Protein AF-A0AAD6LW82-F1 (afdb_monomer)

pLDDT: mean 77.88, std 20.9, range [32.53, 95.69]

Mean predicted aligned error: 11.5 Å

Radius of gyration: 21.7 Å; Cα contacts (8 Å, |Δi|>4): 160; chains: 1; bounding box: 42×72×54 Å

Sequence (188 aa):
MHCSSYVRRIVCLLQVYEHITYDNIKHISLASLPGMQERTIITSSLSKTFSVTGWRVGWAIAPAFFASAIRNIHVKITDCAPVPFQEAALTALRSPPEYFENLRREYESKRDYIVHVIAGLGFQIKFKPRGALFLFAELPENYLLSDVSALFTLSFFLVISLFGKLIGPRPCEMMLPRRIEELKVLRS

Secondary structure (DSSP, 8-state):
----------EEEE-TTTT-B-TTPPP--GGGSTTTGGGEEEEEEHHHHSS-GGG--EEEE--HHHHHHHHHHHHHHHSS--HHHHHHHHHHHT--HHHHHHHHHHHHHHHHHHHHHHHHTT-B-SS--SBSS----BPPTT--S-HHHHHHHHHHHHHHHHHHHH-PPPSGGG-S-TTSSGGGTT--

InterPro domains:
  IPR004838 Aminotransferases, class-I, pyridoxal-phosphate-binding site [PS00105] (45-58)
  IPR004839 Aminotransferase, class I/classII, large domain [PF00155] (16-142)
  IPR015421 Pyridoxal phosphate-dependent transferase, major domain [G3DSA:3.40.640.10] (15-96)
  IPR015422 Pyridoxal phosphate-dependent transferase, small domain [G3DSA:3.90.1150.10] (97-148)
  IPR015424 Pyridoxal phosphate-dependent transferase [SSF53383] (16-143)
  IPR051326 Kynurenine--oxoglutarate transaminase [PTHR43807] (12-148)

Solvent-accessible surface area (backbone atoms only — not comparable to full-atom values): 11584 Å² total; per-residue (Å²): 142,86,90,87,75,95,66,93,69,70,44,80,45,79,51,44,45,58,68,39,33,29,94,88,51,76,72,77,62,68,48,79,41,91,88,26,42,83,37,30,37,40,31,38,39,48,30,62,79,69,68,44,62,87,71,76,54,63,53,72,51,46,38,70,72,57,41,51,53,52,49,64,51,44,43,73,78,57,63,65,78,63,63,74,58,53,56,49,46,55,53,58,74,64,55,57,72,66,58,49,55,50,51,20,53,54,53,42,54,52,50,53,51,52,53,52,54,45,45,73,71,55,34,46,64,90,58,83,66,55,40,60,96,63,81,68,66,43,78,44,92,84,60,90,56,57,74,69,59,48,48,54,55,46,49,59,57,48,50,58,60,43,53,77,69,73,64,66,92,71,78,68,81,71,77,59,76,94,60,72,71,64,69,64,67,82,76,118

Nearest PDB structures (foldseek):
  1gd9-assembly1_B  TM=9.184E-01  e=1.696E-08  Pyrococcus horikoshii
  2o0r-assembly1_B  TM=7.962E-01  e=8.245E-09  Mycobacterium tuberculosis H37Rv
  1u08-assembly1_B  TM=9.116E-01  e=8.740E-08  Escherichia coli
  8wkj-assembly1_A-2  TM=9.029E-01  e=7.126E-07  Legionella pneumophila
  8wou-assembly1_B  TM=7.666E-01  e=1.906E-06  Legionella pneumophila

Foldseek 3Di:
DDPPDDDLAAAEDECQFQLFFAPPDHDDDQCPDPPNVQRYKYKYACCALVVPVVQPDIDIDHDPVVNVVVVVVCCVPPVDRDPVVVVLVVVVVPDDVVSSVVVNVLLRVVLVVVVVVCVVVVWAQPDRDRTDNDGDTHDHPPPPDDPVVVCVVCCVVVVVVCCVPSDDPDVPVVSDPPPVVVVVVVPD

Structure (mmCIF, N/CA/C/O backbone):
data_AF-A0AAD6LW82-F1
#
_entry.id   AF-A0AAD6LW82-F1
#
loop_
_atom_site.group_PDB
_atom_site.id
_atom_site.type_symbol
_atom_site.label_atom_id
_atom_site.label_alt_id
_atom_site.label_comp_id
_atom_site.label_asym_id
_atom_site.label_entity_id
_atom_site.label_seq_id
_atom_site.pdbx_PDB_ins_code
_atom_site.Cartn_x
_atom_site.Cartn_y
_atom_site.Cartn_z
_atom_site.occupancy
_atom_site.B_iso_or_equiv
_atom_site.auth_seq_id
_atom_site.auth_comp_id
_atom_site.auth_asym_id
_atom_site.auth_atom_id
_atom_site.pdbx_PDB_model_num
ATOM 1 N N . MET A 1 1 ? 15.046 31.715 -5.430 1.00 35.81 1 MET A N 1
ATOM 2 C CA . MET A 1 1 ? 16.425 31.246 -5.690 1.00 35.81 1 MET A CA 1
ATOM 3 C C . MET A 1 1 ? 17.150 31.060 -4.364 1.00 35.81 1 MET A C 1
ATOM 5 O O . MET A 1 1 ? 17.627 32.048 -3.835 1.00 35.81 1 MET A O 1
ATOM 9 N N . HIS A 1 2 ? 17.180 29.846 -3.807 1.00 34.94 2 HIS A N 1
ATOM 10 C CA . HIS A 1 2 ? 18.267 29.323 -2.955 1.00 34.94 2 HIS A CA 1
ATOM 11 C C . HIS A 1 2 ? 17.919 27.879 -2.561 1.00 34.94 2 HIS A C 1
ATOM 13 O O . HIS A 1 2 ? 17.404 27.594 -1.488 1.00 34.94 2 HIS A O 1
ATOM 19 N N . CYS A 1 3 ? 18.169 26.953 -3.485 1.00 36.25 3 CYS A N 1
ATOM 20 C CA . CYS A 1 3 ? 18.341 25.538 -3.166 1.00 36.25 3 CYS A CA 1
ATOM 21 C C . CYS A 1 3 ? 19.661 25.097 -3.811 1.00 36.25 3 CYS A C 1
ATOM 23 O O . CYS A 1 3 ? 19.698 24.293 -4.732 1.00 36.25 3 CYS A O 1
ATOM 25 N N . SER A 1 4 ? 20.748 25.748 -3.389 1.00 41.59 4 SER A N 1
ATOM 26 C CA . SER A 1 4 ? 22.116 25.411 -3.776 1.00 41.59 4 SER A CA 1
ATOM 27 C C . SER A 1 4 ? 22.852 24.960 -2.523 1.00 41.59 4 SER A C 1
ATOM 29 O O . SER A 1 4 ? 23.481 25.748 -1.826 1.00 41.59 4 SER A O 1
ATOM 31 N N . SER A 1 5 ? 22.665 23.693 -2.165 1.00 44.97 5 SER A N 1
ATOM 32 C CA . SER A 1 5 ? 23.501 22.963 -1.208 1.00 44.97 5 SER A CA 1
ATOM 33 C C . SER A 1 5 ? 23.332 21.476 -1.507 1.00 44.97 5 SER A C 1
ATOM 35 O O . SER A 1 5 ? 22.409 20.809 -1.041 1.00 44.97 5 SER A O 1
ATOM 37 N N . TYR A 1 6 ? 24.202 21.011 -2.398 1.00 46.16 6 TYR A N 1
ATOM 38 C CA . TYR A 1 6 ? 24.344 19.656 -2.916 1.00 46.16 6 TYR A CA 1
ATOM 39 C C . TYR A 1 6 ? 24.541 18.644 -1.772 1.00 46.16 6 TYR A C 1
ATOM 41 O O . TYR A 1 6 ? 25.652 18.391 -1.318 1.00 46.16 6 TYR A O 1
ATOM 49 N N . VAL A 1 7 ? 23.460 18.014 -1.319 1.00 48.94 7 VAL A N 1
ATOM 50 C CA . VAL A 1 7 ? 23.532 16.718 -0.637 1.00 48.94 7 VAL A CA 1
ATOM 51 C C . VAL A 1 7 ? 22.796 15.741 -1.538 1.00 48.94 7 VAL A C 1
ATOM 53 O O . VAL A 1 7 ? 21.618 15.948 -1.829 1.00 48.94 7 VAL A O 1
ATOM 56 N N . ARG A 1 8 ? 23.489 14.692 -1.997 1.00 61.66 8 ARG A N 1
ATOM 57 C CA . ARG A 1 8 ? 22.937 13.557 -2.760 1.00 61.66 8 ARG A CA 1
ATOM 58 C C . ARG A 1 8 ? 21.917 12.780 -1.906 1.00 61.66 8 ARG A C 1
ATOM 60 O O . ARG A 1 8 ? 22.165 11.651 -1.498 1.00 61.66 8 ARG A O 1
ATOM 67 N N . ARG A 1 9 ? 20.789 13.402 -1.555 1.00 82.38 9 ARG A N 1
ATOM 68 C CA . ARG A 1 9 ? 19.739 12.807 -0.722 1.00 82.38 9 ARG A CA 1
ATOM 69 C C . ARG A 1 9 ? 18.822 11.969 -1.599 1.00 82.38 9 ARG A C 1
ATOM 71 O O . ARG A 1 9 ? 17.949 12.513 -2.281 1.00 82.38 9 ARG A O 1
ATOM 78 N N . ILE A 1 10 ? 19.033 10.662 -1.538 1.00 87.19 10 ILE A N 1
ATOM 79 C CA . ILE A 1 10 ? 18.098 9.653 -2.033 1.00 87.19 10 ILE A CA 1
ATOM 80 C C . ILE A 1 10 ? 16.914 9.599 -1.066 1.00 87.19 10 ILE A C 1
ATOM 82 O O . ILE A 1 10 ? 17.100 9.686 0.149 1.00 87.19 10 ILE A O 1
ATOM 86 N N . VAL A 1 11 ? 15.704 9.473 -1.599 1.00 91.62 11 VAL A N 1
ATOM 87 C CA . VAL A 1 11 ? 14.480 9.325 -0.811 1.00 91.62 11 VAL A CA 1
ATOM 88 C C . VAL A 1 11 ? 13.881 7.956 -1.092 1.00 91.62 11 VAL A C 1
ATOM 90 O O . VAL A 1 11 ? 13.561 7.643 -2.233 1.00 91.62 11 VAL A O 1
ATOM 93 N N . CYS A 1 12 ? 13.713 7.145 -0.053 1.00 91.25 12 CYS A N 1
ATOM 94 C CA . CYS A 1 12 ? 13.030 5.859 -0.145 1.00 91.25 12 CYS A CA 1
ATOM 95 C C . CYS A 1 12 ? 11.645 5.987 0.486 1.00 91.25 12 CYS A C 1
ATOM 97 O O . CYS A 1 12 ? 11.530 6.423 1.631 1.00 91.25 12 CYS A O 1
ATOM 99 N N . LEU A 1 13 ? 10.601 5.607 -0.247 1.00 92.31 13 LEU A N 1
ATOM 100 C CA . LEU A 1 13 ? 9.219 5.669 0.220 1.00 92.31 13 LEU A CA 1
ATOM 101 C C . LEU A 1 13 ? 8.493 4.346 0.040 1.00 92.31 13 LEU A C 1
ATOM 103 O O . LEU A 1 13 ? 8.644 3.663 -0.973 1.00 92.31 13 LEU A O 1
ATOM 107 N N . LEU A 1 14 ? 7.622 4.056 1.001 1.00 90.56 14 LEU A N 1
ATOM 108 C CA . LEU A 1 14 ? 6.642 2.981 0.935 1.00 90.56 14 LEU A CA 1
ATOM 109 C C . LEU A 1 14 ? 5.280 3.576 0.573 1.00 90.56 14 LEU A C 1
ATOM 111 O O . LEU A 1 14 ? 4.736 4.380 1.325 1.00 90.56 14 LEU A O 1
ATOM 115 N N . GLN A 1 15 ? 4.720 3.164 -0.561 1.00 91.44 15 GLN A N 1
ATOM 116 C CA . GLN A 1 15 ? 3.411 3.607 -1.057 1.00 91.44 15 GLN A CA 1
ATOM 117 C C . GLN A 1 15 ? 2.370 2.478 -1.027 1.00 91.44 15 GLN A C 1
ATOM 119 O O . GLN A 1 15 ? 1.417 2.459 -1.789 1.00 91.44 15 GLN A O 1
ATOM 124 N N . VAL A 1 16 ? 2.502 1.548 -0.078 1.00 90.94 16 VAL A N 1
ATOM 125 C CA . VAL A 1 16 ? 1.613 0.376 0.055 1.00 90.94 16 VAL A CA 1
ATOM 126 C C . VAL A 1 16 ? 0.146 0.710 0.373 1.00 90.94 16 VAL A C 1
ATOM 128 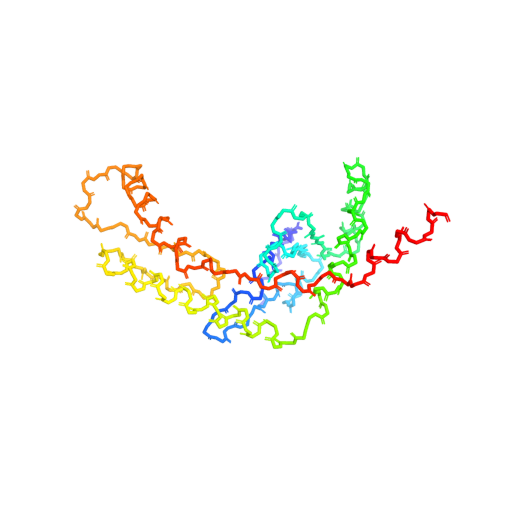O O . VAL A 1 16 ? -0.701 -0.175 0.313 1.00 90.94 16 VAL A O 1
ATOM 131 N N . TYR A 1 17 ? -0.154 1.957 0.746 1.00 90.50 17 TYR A N 1
ATOM 132 C CA . TYR A 1 17 ? -1.503 2.448 1.052 1.00 90.50 17 TYR A CA 1
ATOM 133 C C . TYR A 1 17 ? -2.022 3.449 0.006 1.00 90.50 17 TYR A C 1
ATOM 135 O O . TYR A 1 17 ? -3.003 4.133 0.271 1.00 90.50 17 TYR A O 1
ATOM 143 N N . GLU A 1 18 ? -1.395 3.545 -1.171 1.00 90.50 18 GLU A N 1
ATOM 144 C CA . GLU A 1 18 ? -1.719 4.545 -2.207 1.00 90.50 18 GLU A CA 1
ATOM 145 C C . GLU A 1 18 ? -3.193 4.549 -2.655 1.00 90.50 18 GLU A C 1
ATOM 147 O O . GLU A 1 18 ? -3.728 5.589 -3.034 1.00 90.50 18 GLU A O 1
ATOM 152 N N . HIS A 1 19 ? -3.871 3.401 -2.558 1.00 90.88 19 HIS A N 1
ATOM 153 C CA . HIS A 1 19 ? -5.290 3.258 -2.895 1.00 90.88 19 HIS A CA 1
ATOM 154 C C . HIS A 1 19 ? -6.234 3.337 -1.687 1.00 90.88 19 HIS A C 1
ATOM 156 O O . HIS A 1 19 ? -7.444 3.390 -1.880 1.00 90.88 19 HIS A O 1
ATOM 162 N N . ILE A 1 20 ? -5.711 3.347 -0.457 1.00 92.19 20 ILE A N 1
ATOM 163 C CA . ILE A 1 20 ? -6.504 3.415 0.779 1.00 92.19 20 ILE A CA 1
ATOM 164 C C . ILE A 1 20 ? -6.462 4.856 1.281 1.00 92.19 20 ILE A C 1
ATOM 166 O O . ILE A 1 20 ? -5.747 5.191 2.228 1.00 92.19 20 ILE A O 1
ATOM 170 N N . THR A 1 21 ? -7.204 5.711 0.587 1.00 93.50 21 THR A N 1
ATOM 171 C CA . THR A 1 21 ? -7.404 7.123 0.915 1.00 93.50 21 THR A CA 1
ATOM 172 C C . THR A 1 21 ? -8.885 7.395 1.147 1.00 93.50 21 THR A C 1
ATOM 174 O O . THR A 1 21 ? -9.742 6.671 0.641 1.00 93.50 21 THR A O 1
ATOM 177 N N . TYR A 1 22 ? -9.179 8.425 1.933 1.00 91.69 22 TYR A N 1
ATOM 178 C CA . TYR A 1 22 ? -10.534 8.777 2.355 1.00 91.69 22 TYR A CA 1
ATOM 179 C C . TYR A 1 22 ? -10.876 10.216 1.972 1.00 91.69 22 TYR A C 1
ATOM 181 O O . TYR A 1 22 ? -9.997 10.980 1.562 1.00 91.69 22 TYR A O 1
ATOM 189 N N . ASP A 1 23 ? -12.147 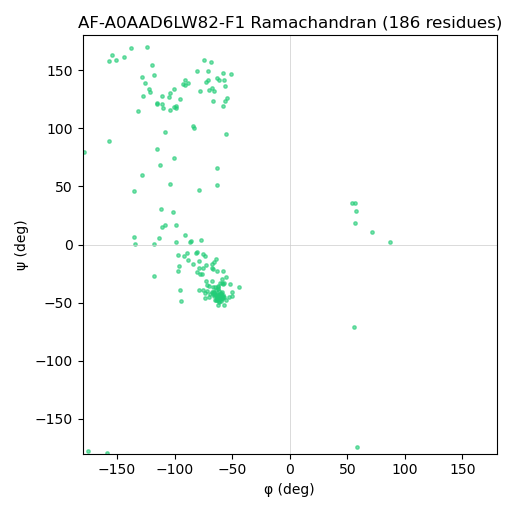10.589 2.124 1.00 89.94 23 ASP A N 1
ATOM 190 C CA . ASP A 1 23 ? -12.638 11.953 1.922 1.00 89.94 23 ASP A CA 1
ATOM 191 C C . ASP A 1 23 ? -12.318 12.497 0.506 1.00 89.94 23 ASP A C 1
ATOM 193 O O . ASP A 1 23 ? -11.999 13.672 0.323 1.00 89.94 23 ASP A O 1
ATOM 197 N N . ASN A 1 24 ? -12.354 11.620 -0.510 1.00 86.44 24 ASN A N 1
ATOM 198 C CA . ASN A 1 24 ? -11.998 11.902 -1.912 1.00 86.44 24 ASN A CA 1
ATOM 199 C C . ASN A 1 24 ? -10.579 12.456 -2.149 1.00 86.44 24 ASN A C 1
ATOM 201 O O . ASN A 1 24 ? -10.276 12.994 -3.220 1.00 86.44 24 ASN A O 1
ATOM 2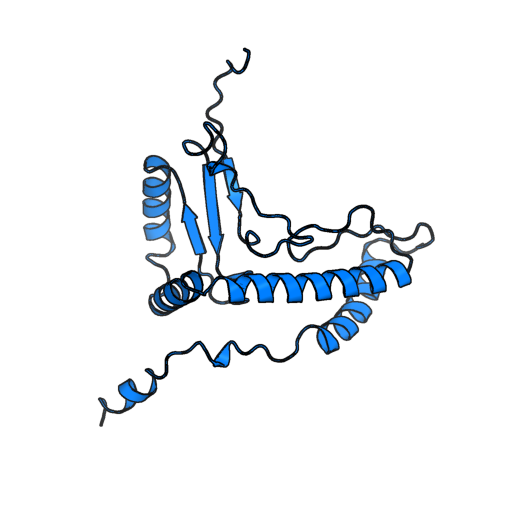05 N N . ILE A 1 25 ? -9.670 12.290 -1.189 1.00 90.75 25 ILE A N 1
ATOM 206 C CA . ILE A 1 25 ? -8.280 12.708 -1.351 1.00 90.75 25 ILE A CA 1
ATOM 207 C C . ILE A 1 25 ? -7.543 11.687 -2.215 1.00 90.75 25 ILE A C 1
ATOM 209 O O . ILE A 1 25 ? -7.604 10.477 -1.985 1.00 90.75 25 ILE A O 1
ATOM 213 N N . LYS A 1 26 ? -6.808 12.179 -3.215 1.00 89.25 26 LYS A N 1
ATOM 214 C CA . LYS A 1 26 ? -5.941 11.349 -4.055 1.00 89.25 26 LYS A CA 1
ATOM 215 C C . LYS A 1 26 ? -4.526 11.326 -3.494 1.00 89.25 26 LYS A C 1
ATOM 217 O O . LYS A 1 26 ? -3.990 12.357 -3.092 1.00 89.25 26 LYS A O 1
ATOM 222 N N . HIS A 1 27 ? -3.917 10.146 -3.505 1.00 92.00 27 HIS A N 1
ATOM 223 C CA . HIS A 1 27 ? -2.492 9.999 -3.234 1.00 92.00 27 HIS A CA 1
ATOM 224 C C . HIS A 1 27 ? -1.678 10.682 -4.336 1.00 92.00 27 HIS A C 1
ATOM 226 O O . HIS A 1 27 ? -1.932 10.473 -5.523 1.00 92.00 27 HIS A O 1
ATOM 232 N N . ILE A 1 28 ? -0.697 11.491 -3.939 1.00 92.38 28 ILE A N 1
ATOM 233 C CA . ILE A 1 28 ? 0.261 12.115 -4.851 1.00 92.38 28 ILE A CA 1
ATOM 234 C C . ILE A 1 28 ? 1.606 11.449 -4.604 1.00 92.38 28 ILE A C 1
ATOM 236 O O . ILE A 1 28 ? 2.167 11.522 -3.509 1.00 92.38 28 ILE A O 1
ATOM 240 N N . SER A 1 29 ? 2.128 10.787 -5.630 1.00 91.25 29 SER A N 1
ATOM 241 C CA . SER A 1 29 ? 3.430 10.149 -5.525 1.00 91.25 29 SER A CA 1
ATOM 242 C C . SER A 1 29 ? 4.537 11.197 -5.449 1.00 91.25 29 SER A C 1
ATOM 244 O O . SER A 1 29 ? 4.593 12.108 -6.266 1.00 91.25 29 SER A O 1
ATOM 246 N N . LEU A 1 30 ? 5.479 11.048 -4.515 1.00 90.12 30 LEU A N 1
ATOM 247 C CA . LEU A 1 30 ? 6.602 11.986 -4.396 1.00 90.12 30 LEU A CA 1
ATOM 248 C C . LEU A 1 30 ? 7.420 12.090 -5.691 1.00 90.12 30 LEU A C 1
ATOM 250 O O . LEU A 1 30 ? 7.908 13.167 -6.014 1.00 90.12 30 LEU A O 1
ATOM 254 N N . ALA A 1 31 ? 7.541 10.994 -6.448 1.00 90.50 31 ALA A N 1
ATOM 255 C CA . ALA A 1 31 ? 8.266 10.996 -7.716 1.00 90.50 31 ALA A CA 1
ATOM 256 C C . ALA A 1 31 ? 7.585 11.840 -8.807 1.00 90.50 31 ALA A C 1
ATOM 258 O O . ALA A 1 31 ? 8.254 12.188 -9.771 1.00 90.50 31 ALA A O 1
ATOM 259 N N . SER A 1 32 ? 6.298 12.191 -8.666 1.00 92.31 32 SER A N 1
ATOM 260 C CA . SER A 1 32 ? 5.619 13.091 -9.608 1.00 92.31 32 SER A CA 1
ATOM 261 C C . SER A 1 32 ? 5.914 14.570 -9.343 1.00 92.31 32 SER A C 1
ATOM 263 O O . SER A 1 32 ? 5.461 15.422 -10.104 1.00 92.31 32 SER A O 1
ATOM 265 N N . LEU A 1 33 ? 6.622 14.904 -8.257 1.00 93.06 33 LEU A N 1
ATOM 266 C CA . LEU A 1 33 ? 7.021 16.279 -7.972 1.00 93.06 33 LEU A CA 1
ATOM 267 C C . LEU A 1 33 ? 8.275 16.673 -8.779 1.00 93.06 33 LEU A C 1
ATOM 269 O O . LEU A 1 33 ? 9.142 15.826 -9.017 1.00 93.06 33 LEU A O 1
ATOM 273 N N . PRO A 1 34 ? 8.425 17.959 -9.156 1.00 91.56 34 PRO A N 1
ATOM 274 C CA . PRO A 1 34 ? 9.574 18.428 -9.931 1.00 91.56 34 PRO A CA 1
ATOM 275 C C . PRO A 1 34 ? 10.924 18.075 -9.285 1.00 91.56 34 PRO A C 1
ATOM 277 O O . PRO A 1 34 ? 11.164 18.392 -8.120 1.00 91.56 34 PRO A O 1
ATOM 280 N N . GLY A 1 35 ? 11.810 17.421 -10.046 1.00 89.12 35 GLY A N 1
ATOM 281 C CA . GLY A 1 35 ? 13.165 17.042 -9.614 1.00 89.12 35 GLY A CA 1
ATOM 2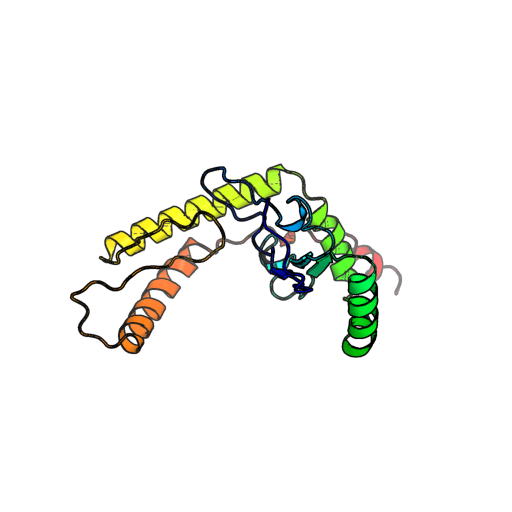82 C C . GLY A 1 35 ? 13.237 15.912 -8.577 1.00 89.12 35 GLY A C 1
ATOM 283 O O . GLY A 1 35 ? 14.289 15.698 -7.969 1.00 89.12 35 GLY A O 1
ATOM 284 N N . MET A 1 36 ? 12.123 15.218 -8.316 1.00 93.19 36 MET A N 1
ATOM 285 C CA . MET A 1 36 ? 12.081 14.101 -7.366 1.00 93.19 36 MET A CA 1
ATOM 286 C C . MET A 1 36 ? 12.202 12.735 -8.038 1.00 93.19 36 MET A C 1
ATOM 288 O O . MET A 1 36 ? 12.627 11.784 -7.377 1.00 93.19 36 MET A O 1
ATOM 292 N N . GLN A 1 37 ? 11.880 12.621 -9.325 1.00 90.94 37 GLN A N 1
ATOM 293 C CA . GLN A 1 37 ? 11.914 11.357 -10.060 1.00 90.94 37 GLN A CA 1
ATOM 294 C C . GLN A 1 37 ? 13.311 10.719 -10.056 1.00 90.94 37 GLN A C 1
ATOM 296 O O . GLN A 1 37 ? 13.440 9.520 -9.829 1.00 90.94 37 GLN A O 1
ATOM 301 N N . GLU A 1 38 ? 14.369 11.515 -10.216 1.00 91.62 38 GLU A N 1
ATOM 302 C CA . GLU A 1 38 ? 15.761 11.060 -10.348 1.00 91.62 38 GLU A CA 1
ATOM 303 C C . GLU A 1 38 ? 16.389 10.607 -9.020 1.00 91.62 38 GLU A C 1
ATOM 305 O O . GLU A 1 38 ? 17.495 10.064 -8.993 1.00 91.62 38 GLU A O 1
ATOM 310 N N . ARG A 1 39 ? 15.695 10.834 -7.901 1.00 91.31 39 ARG A N 1
ATOM 311 C CA . ARG A 1 39 ? 16.212 10.626 -6.539 1.00 91.31 39 ARG A CA 1
ATOM 312 C C . ARG A 1 39 ? 15.240 9.912 -5.606 1.00 91.31 39 ARG A C 1
ATOM 314 O O . ARG A 1 39 ? 15.534 9.807 -4.416 1.00 91.31 39 ARG A O 1
ATOM 321 N N . THR A 1 40 ? 14.108 9.430 -6.119 1.00 94.00 40 THR A N 1
ATOM 322 C CA . THR A 1 40 ? 13.095 8.728 -5.324 1.00 94.00 40 THR A CA 1
ATOM 323 C C . THR A 1 40 ? 13.034 7.254 -5.706 1.00 94.00 40 THR A C 1
ATOM 325 O O . THR A 1 40 ? 12.873 6.908 -6.873 1.00 94.00 40 THR A O 1
ATOM 328 N N . ILE A 1 41 ? 13.129 6.386 -4.704 1.00 95.19 41 ILE A N 1
ATOM 329 C CA . ILE A 1 41 ? 12.849 4.955 -4.800 1.00 95.19 41 ILE A CA 1
ATOM 330 C C . ILE A 1 41 ? 11.487 4.727 -4.150 1.00 95.19 41 ILE A C 1
ATOM 332 O O . ILE A 1 41 ? 11.314 4.956 -2.952 1.00 95.19 41 ILE A O 1
ATOM 336 N N . ILE A 1 42 ? 10.512 4.290 -4.938 1.00 95.69 42 ILE A N 1
ATOM 337 C CA . ILE A 1 42 ? 9.170 3.952 -4.466 1.00 95.69 42 ILE A CA 1
ATOM 338 C C . ILE A 1 42 ? 9.082 2.445 -4.332 1.00 95.69 42 ILE A C 1
ATOM 340 O O . ILE A 1 42 ? 9.454 1.714 -5.240 1.00 95.69 42 ILE A O 1
ATOM 344 N N . THR A 1 43 ? 8.545 1.978 -3.217 1.00 94.56 43 THR A N 1
ATOM 345 C CA . THR A 1 43 ? 8.252 0.566 -2.980 1.00 94.56 43 THR A CA 1
ATOM 346 C C . THR A 1 43 ? 6.762 0.406 -2.700 1.00 94.56 43 THR A C 1
ATOM 348 O O . THR A 1 43 ? 6.190 1.158 -1.910 1.00 94.56 43 THR A O 1
ATOM 351 N N . SER A 1 44 ? 6.114 -0.545 -3.368 1.00 94.06 44 SER A N 1
ATOM 352 C CA . SER A 1 44 ? 4.692 -0.859 -3.167 1.00 94.06 44 SER A CA 1
ATOM 353 C C . SER A 1 44 ? 4.474 -2.375 -3.157 1.00 94.06 44 SER A C 1
ATOM 355 O O . SER A 1 44 ? 5.395 -3.158 -3.399 1.00 94.06 44 SER A O 1
ATOM 357 N N . SER A 1 45 ? 3.278 -2.809 -2.763 1.00 93.56 45 SER A N 1
ATOM 358 C CA . SER A 1 45 ? 2.952 -4.230 -2.617 1.00 93.56 45 SER A CA 1
ATOM 359 C C . SER A 1 45 ? 1.455 -4.487 -2.716 1.00 93.56 45 SER A C 1
ATOM 361 O O . SER A 1 45 ? 0.647 -3.623 -2.379 1.00 93.56 45 SER A O 1
ATOM 363 N N . LEU A 1 46 ? 1.083 -5.724 -3.048 1.00 91.31 46 LEU A N 1
ATOM 364 C CA . LEU A 1 46 ? -0.325 -6.140 -3.088 1.00 91.31 46 LEU A CA 1
ATOM 365 C C . LEU A 1 46 ? -0.950 -6.303 -1.697 1.00 91.31 46 LEU A C 1
ATOM 367 O O . LEU A 1 46 ? -2.172 -6.338 -1.557 1.00 91.31 46 LEU A O 1
ATOM 371 N N . SER A 1 47 ? -0.113 -6.414 -0.664 1.00 89.19 47 SER A N 1
ATOM 372 C CA . SER A 1 47 ? -0.486 -6.876 0.675 1.00 89.19 47 SER A CA 1
ATOM 373 C C . SER A 1 47 ? -1.710 -6.170 1.257 1.00 89.19 47 SER A C 1
ATOM 375 O O . SER A 1 47 ? -2.559 -6.811 1.868 1.00 89.19 47 SER A O 1
ATOM 377 N N . LYS A 1 48 ? -1.780 -4.842 1.116 1.00 89.12 48 LYS A N 1
ATOM 378 C CA . LYS A 1 48 ? -2.811 -4.012 1.754 1.00 89.12 48 LYS A CA 1
ATOM 379 C C . LYS A 1 48 ? -3.984 -3.768 0.815 1.00 89.12 48 LYS A C 1
ATOM 381 O O . LYS A 1 48 ? -5.118 -4.033 1.194 1.00 89.12 48 LYS A O 1
ATOM 386 N N . THR A 1 49 ? -3.699 -3.372 -0.421 1.00 90.19 49 THR A N 1
ATOM 387 C CA . THR A 1 49 ? -4.703 -3.081 -1.454 1.00 90.19 49 THR A CA 1
ATOM 388 C C . THR A 1 49 ? -5.557 -4.296 -1.826 1.00 90.19 49 THR A C 1
ATOM 390 O O . THR A 1 49 ? -6.756 -4.156 -2.047 1.00 90.19 49 THR A O 1
ATOM 393 N N . PHE A 1 50 ? -4.969 -5.496 -1.845 1.00 90.88 50 PHE A N 1
ATOM 394 C CA . PHE A 1 50 ? -5.658 -6.744 -2.203 1.00 90.88 50 PHE A CA 1
ATOM 395 C C . PHE A 1 50 ? -5.790 -7.716 -1.028 1.00 90.88 50 PHE A C 1
ATOM 397 O O . PHE A 1 50 ? -6.267 -8.830 -1.192 1.00 90.88 50 PHE A O 1
ATOM 404 N N . SER A 1 51 ? -5.397 -7.300 0.181 1.00 90.56 51 SER A N 1
ATOM 405 C CA . SER A 1 51 ? -5.506 -8.113 1.404 1.00 90.56 51 SER A CA 1
ATOM 406 C C . SER A 1 51 ? -4.789 -9.472 1.353 1.00 90.56 51 SER A C 1
ATOM 408 O O . SER A 1 51 ? -5.160 -10.402 2.060 1.00 90.56 51 SER A O 1
ATOM 410 N N . VAL A 1 52 ? -3.710 -9.561 0.572 1.00 90.38 52 VAL A N 1
ATOM 411 C CA . VAL A 1 52 ? -2.860 -10.755 0.406 1.00 90.38 52 VAL A CA 1
ATOM 412 C C . VAL A 1 52 ? -1.539 -10.625 1.176 1.00 90.38 52 VAL A C 1
ATOM 414 O O . VAL A 1 52 ? -0.445 -10.772 0.633 1.00 90.38 52 VAL A O 1
ATOM 417 N N . THR A 1 53 ? -1.607 -10.306 2.472 1.00 86.56 53 THR A N 1
ATOM 418 C CA . THR A 1 53 ? -0.417 -10.030 3.309 1.00 86.56 53 THR A CA 1
ATOM 419 C C . THR A 1 53 ? 0.576 -11.196 3.379 1.00 86.56 53 THR A C 1
ATOM 421 O O . THR A 1 53 ? 1.782 -10.963 3.503 1.00 86.56 53 THR A O 1
ATOM 424 N N . GLY A 1 54 ? 0.084 -12.432 3.259 1.00 88.56 54 GLY A N 1
ATOM 425 C CA . GLY A 1 54 ? 0.886 -13.657 3.277 1.00 88.56 54 GLY A CA 1
ATOM 426 C C . GLY A 1 54 ? 1.610 -13.982 1.967 1.00 88.56 54 GLY A C 1
ATOM 427 O O . GLY A 1 54 ? 2.519 -14.801 1.986 1.00 88.56 54 GLY A O 1
ATOM 428 N N . TRP A 1 55 ? 1.267 -13.344 0.841 1.00 89.69 55 TRP A N 1
ATOM 429 C CA . TRP A 1 55 ? 1.877 -13.668 -0.462 1.00 89.69 55 TRP A CA 1
ATOM 430 C C . TRP A 1 55 ? 3.265 -13.055 -0.643 1.00 89.69 55 TRP A C 1
ATOM 432 O O . TRP A 1 55 ? 4.039 -13.511 -1.478 1.00 89.69 55 TRP A O 1
ATOM 442 N N . ARG A 1 56 ? 3.586 -12.017 0.145 1.00 88.56 56 ARG A N 1
ATOM 443 C CA . ARG A 1 56 ? 4.904 -11.357 0.166 1.00 88.56 56 ARG A CA 1
ATOM 444 C C . ARG A 1 56 ? 5.378 -10.877 -1.216 1.00 88.56 56 ARG A C 1
ATOM 446 O O . ARG A 1 56 ? 6.573 -10.868 -1.488 1.00 88.56 56 ARG A O 1
ATOM 453 N N . VAL A 1 57 ? 4.449 -10.418 -2.060 1.00 91.56 57 VAL A N 1
ATOM 454 C CA . VAL A 1 57 ? 4.750 -9.851 -3.384 1.00 91.56 57 VAL A CA 1
ATOM 455 C C . VAL A 1 57 ? 4.646 -8.330 -3.382 1.00 91.56 57 VAL A C 1
ATOM 457 O O . VAL A 1 57 ? 3.647 -7.748 -2.947 1.00 91.56 57 VAL A O 1
ATOM 460 N N . GLY A 1 58 ? 5.688 -7.691 -3.907 1.00 92.69 58 GLY A N 1
ATOM 461 C CA . GLY A 1 58 ? 5.773 -6.252 -4.107 1.00 92.69 58 GLY A CA 1
ATOM 462 C C . GLY A 1 58 ? 6.811 -5.890 -5.159 1.00 92.69 58 GLY A C 1
ATOM 463 O O . GLY A 1 58 ? 7.439 -6.764 -5.754 1.00 92.69 58 GLY A O 1
ATOM 464 N N . TRP A 1 59 ? 6.971 -4.595 -5.396 1.00 93.75 59 TRP A N 1
ATOM 465 C CA . TRP A 1 59 ? 7.863 -4.060 -6.420 1.00 93.75 59 TRP A CA 1
ATOM 466 C C . TRP A 1 59 ? 8.512 -2.758 -5.960 1.00 93.75 59 TRP A C 1
ATOM 468 O O . TRP A 1 59 ? 8.034 -2.084 -5.042 1.00 93.75 59 TRP A O 1
ATOM 478 N N . ALA A 1 60 ? 9.607 -2.406 -6.631 1.00 95.00 60 ALA A N 1
ATOM 479 C CA . ALA A 1 60 ? 10.298 -1.140 -6.468 1.00 95.00 60 ALA A CA 1
ATOM 480 C C . ALA A 1 60 ? 10.369 -0.406 -7.814 1.00 95.00 60 ALA A C 1
ATOM 482 O O . ALA A 1 60 ? 10.723 -1.000 -8.830 1.00 95.00 60 ALA A O 1
ATOM 483 N N . ILE A 1 61 ? 10.053 0.885 -7.810 1.00 94.69 61 ILE A N 1
ATOM 484 C CA . ILE A 1 61 ? 10.196 1.802 -8.940 1.00 94.69 61 ILE A CA 1
ATOM 485 C C . ILE A 1 61 ? 11.306 2.779 -8.570 1.00 94.69 61 ILE A C 1
ATOM 487 O O . ILE A 1 61 ? 11.227 3.456 -7.546 1.00 94.69 61 ILE A O 1
ATOM 491 N N . ALA A 1 62 ? 12.359 2.827 -9.378 1.00 94.88 62 ALA A N 1
ATOM 492 C CA . ALA A 1 62 ? 13.546 3.619 -9.096 1.00 94.88 62 ALA A CA 1
ATOM 493 C C . ALA A 1 62 ? 14.232 4.072 -10.396 1.00 94.88 62 ALA A C 1
ATOM 495 O O . ALA A 1 62 ? 14.066 3.416 -11.428 1.00 94.88 62 ALA A O 1
ATOM 496 N N . PRO A 1 63 ? 15.055 5.137 -10.351 1.00 93.94 63 PRO A N 1
ATOM 497 C CA . PRO A 1 63 ? 15.966 5.488 -11.438 1.00 93.94 63 PRO A CA 1
ATOM 498 C C . PRO A 1 63 ? 16.820 4.296 -11.874 1.00 93.94 63 PRO A C 1
ATOM 500 O O . PRO A 1 63 ? 17.225 3.489 -11.036 1.00 93.94 63 PRO A O 1
ATOM 503 N N . ALA A 1 64 ? 17.146 4.217 -13.167 1.00 93.94 64 ALA A N 1
ATOM 504 C CA . ALA A 1 64 ? 17.795 3.051 -13.779 1.00 93.94 64 ALA A CA 1
ATOM 505 C C . ALA A 1 64 ? 19.045 2.565 -13.021 1.00 93.94 64 ALA A C 1
ATOM 507 O O . ALA A 1 64 ? 19.216 1.363 -12.811 1.00 93.94 64 ALA A O 1
ATOM 508 N N . PHE A 1 65 ? 19.877 3.498 -12.546 1.00 91.75 65 PHE A N 1
ATOM 509 C CA . PHE A 1 65 ? 21.062 3.185 -11.746 1.00 91.75 65 PHE A CA 1
ATOM 510 C C . PHE A 1 65 ? 20.712 2.437 -10.446 1.00 91.75 65 PHE A C 1
ATOM 512 O O . PHE A 1 65 ? 21.282 1.384 -10.159 1.00 91.75 65 PHE A O 1
ATOM 519 N N . PHE A 1 66 ? 19.728 2.930 -9.687 1.00 93.56 66 PHE A N 1
ATOM 520 C CA . PHE A 1 66 ? 19.273 2.290 -8.452 1.00 93.56 66 PHE A CA 1
ATOM 521 C C . PHE A 1 66 ? 18.500 0.999 -8.718 1.00 93.56 66 PHE A C 1
ATOM 523 O O . PHE A 1 66 ? 18.711 0.018 -8.014 1.00 93.56 66 PHE A O 1
ATOM 530 N N . ALA A 1 67 ? 17.648 0.966 -9.745 1.00 95.00 67 ALA A N 1
ATOM 531 C CA . ALA A 1 67 ? 16.895 -0.230 -10.116 1.00 95.00 67 ALA A CA 1
ATOM 532 C C . ALA A 1 67 ? 17.829 -1.401 -10.470 1.00 95.00 67 ALA A C 1
ATOM 534 O O . ALA A 1 67 ? 17.605 -2.527 -10.025 1.00 95.00 67 ALA A O 1
ATOM 535 N N . SER A 1 68 ? 18.915 -1.128 -11.203 1.00 95.12 68 SER A N 1
ATOM 536 C CA . SER A 1 68 ? 19.949 -2.121 -11.517 1.00 95.12 68 SER A CA 1
ATOM 537 C C . SER A 1 68 ? 20.642 -2.644 -10.253 1.00 95.12 68 SER A C 1
ATOM 539 O O . SER A 1 68 ? 20.751 -3.855 -10.054 1.00 95.12 68 SER A O 1
ATOM 541 N N . ALA A 1 69 ? 21.031 -1.747 -9.340 1.00 94.50 69 ALA A N 1
ATOM 542 C CA . ALA A 1 69 ? 21.637 -2.134 -8.067 1.00 94.50 69 ALA A CA 1
ATOM 543 C C . ALA A 1 69 ? 20.688 -2.982 -7.197 1.00 94.50 69 ALA A C 1
ATOM 545 O O . ALA A 1 69 ? 21.092 -4.030 -6.691 1.00 94.50 69 ALA A O 1
ATOM 546 N N . ILE A 1 70 ? 19.417 -2.576 -7.075 1.00 94.69 70 ILE A N 1
ATOM 547 C CA . ILE A 1 70 ? 18.376 -3.321 -6.349 1.00 94.69 70 ILE A CA 1
ATOM 548 C C . ILE A 1 70 ? 18.210 -4.718 -6.947 1.00 94.69 70 ILE A C 1
ATOM 550 O O . ILE A 1 70 ? 18.199 -5.698 -6.205 1.00 94.69 70 ILE A O 1
ATOM 554 N N . ARG A 1 71 ? 18.137 -4.833 -8.279 1.00 94.12 71 ARG A N 1
ATOM 555 C CA . ARG A 1 71 ? 18.022 -6.121 -8.974 1.00 94.12 71 ARG A CA 1
ATOM 556 C C . ARG A 1 71 ? 19.214 -7.034 -8.684 1.00 94.12 71 ARG A C 1
ATOM 558 O O . ARG A 1 71 ? 19.011 -8.200 -8.361 1.00 94.12 71 ARG A O 1
ATOM 565 N N . ASN A 1 72 ? 20.438 -6.509 -8.757 1.00 94.25 72 ASN A N 1
ATOM 566 C CA . ASN A 1 72 ? 21.655 -7.288 -8.505 1.00 94.25 72 ASN A CA 1
ATOM 567 C C . ASN A 1 72 ? 21.716 -7.839 -7.076 1.00 94.25 72 ASN A C 1
ATOM 569 O O . ASN A 1 72 ? 22.221 -8.938 -6.862 1.00 94.25 72 ASN A O 1
ATOM 573 N N . ILE A 1 73 ? 21.212 -7.081 -6.100 1.00 94.94 73 ILE A N 1
ATOM 574 C CA . ILE A 1 73 ? 21.104 -7.535 -4.711 1.00 94.94 73 ILE A CA 1
ATOM 575 C C . ILE A 1 73 ? 19.965 -8.553 -4.572 1.00 94.94 73 ILE A C 1
ATOM 577 O O . ILE A 1 73 ? 20.164 -9.609 -3.982 1.00 94.94 73 ILE A O 1
ATOM 581 N N . HIS A 1 74 ? 18.792 -8.274 -5.147 1.00 93.81 74 HIS A N 1
ATOM 582 C CA . HIS A 1 74 ? 17.607 -9.130 -5.053 1.00 93.81 74 HIS A CA 1
ATOM 583 C C . HIS A 1 74 ? 17.858 -10.552 -5.565 1.00 93.81 74 HIS A C 1
ATOM 585 O O . HIS A 1 74 ? 17.512 -11.515 -4.881 1.00 93.81 74 HIS A O 1
ATOM 591 N N . VAL A 1 75 ? 18.516 -10.686 -6.721 1.00 92.62 75 VAL A N 1
ATOM 592 C CA . VAL A 1 75 ? 18.846 -11.999 -7.299 1.00 92.62 75 VAL A CA 1
ATOM 593 C C . VAL A 1 75 ? 19.748 -12.807 -6.361 1.00 92.62 75 VAL A C 1
ATOM 595 O O . VAL A 1 75 ? 19.591 -14.012 -6.263 1.00 92.62 75 VAL A O 1
ATOM 598 N N . LYS A 1 76 ? 20.639 -12.164 -5.596 1.00 93.38 76 LYS A N 1
ATOM 599 C CA . LYS A 1 76 ? 21.536 -12.869 -4.663 1.00 93.38 76 LYS A CA 1
ATOM 600 C C . LYS A 1 76 ? 20.862 -13.335 -3.374 1.00 93.38 76 LYS A C 1
ATOM 602 O O . LYS A 1 76 ? 21.381 -14.234 -2.725 1.00 93.38 76 LYS A O 1
ATOM 607 N N . ILE A 1 77 ? 19.777 -12.681 -2.958 1.00 93.94 77 ILE A N 1
ATOM 608 C CA . ILE A 1 77 ? 19.107 -12.977 -1.681 1.00 93.94 77 ILE A CA 1
ATOM 609 C C . ILE A 1 77 ? 17.941 -13.944 -1.890 1.00 93.94 77 ILE A C 1
ATOM 611 O O . ILE A 1 77 ? 17.695 -14.801 -1.048 1.00 93.94 77 ILE A O 1
ATOM 615 N N . THR A 1 78 ? 17.196 -13.776 -2.981 1.00 85.69 78 THR A N 1
ATOM 616 C CA . THR A 1 78 ? 15.891 -14.429 -3.163 1.00 85.69 78 THR A CA 1
ATOM 617 C C . THR A 1 78 ? 15.694 -15.064 -4.535 1.00 85.69 78 THR A C 1
ATOM 619 O O . THR A 1 78 ? 14.617 -15.599 -4.763 1.00 85.69 78 THR A O 1
ATOM 622 N N . ASP A 1 79 ? 16.682 -14.996 -5.437 1.00 86.00 79 ASP A N 1
ATOM 623 C CA . ASP A 1 79 ? 16.600 -15.370 -6.860 1.00 86.00 79 ASP A CA 1
ATOM 624 C C . ASP A 1 79 ? 15.486 -14.639 -7.632 1.00 86.00 79 ASP A C 1
ATOM 626 O O . ASP A 1 79 ? 15.760 -13.752 -8.445 1.00 86.00 79 ASP A O 1
ATOM 630 N N . CYS A 1 80 ? 14.223 -14.978 -7.371 1.00 87.56 80 CYS A N 1
ATOM 631 C CA . CYS A 1 80 ? 13.042 -14.341 -7.942 1.00 87.56 80 CYS A CA 1
ATOM 632 C C . CYS A 1 80 ? 11.805 -14.481 -7.035 1.00 87.56 80 CYS A C 1
ATOM 634 O O . CYS A 1 80 ? 11.735 -15.329 -6.147 1.00 87.56 80 CYS A O 1
ATOM 636 N N . ALA A 1 81 ? 10.783 -13.657 -7.284 1.00 88.56 81 ALA A N 1
ATOM 637 C CA . ALA A 1 81 ? 9.472 -13.843 -6.666 1.00 88.56 81 ALA A CA 1
ATOM 638 C C . ALA A 1 81 ? 8.754 -15.084 -7.250 1.00 88.56 81 ALA A C 1
ATOM 640 O O . ALA A 1 81 ? 8.909 -15.364 -8.441 1.00 88.56 81 ALA A O 1
ATOM 641 N N . PRO A 1 82 ? 7.903 -15.792 -6.482 1.00 90.75 82 PRO A N 1
ATOM 642 C CA . PRO A 1 82 ? 7.165 -16.949 -6.989 1.00 90.75 82 PRO A CA 1
ATOM 643 C C . PRO A 1 82 ? 6.323 -16.609 -8.226 1.00 90.75 82 PRO A C 1
ATOM 645 O O . PRO A 1 82 ? 5.459 -15.732 -8.172 1.00 90.75 82 PRO A O 1
ATOM 648 N N . VAL A 1 83 ? 6.549 -17.326 -9.331 1.00 92.31 83 VAL A N 1
ATOM 649 C CA . VAL A 1 83 ? 5.893 -17.076 -10.631 1.00 92.31 83 VAL A CA 1
ATOM 650 C C . VAL A 1 83 ? 4.359 -17.026 -10.537 1.00 92.31 83 VAL A C 1
ATOM 652 O O . VAL A 1 83 ? 3.787 -16.060 -11.042 1.00 92.31 83 VAL A O 1
ATOM 655 N N . PRO A 1 84 ? 3.663 -17.948 -9.835 1.00 93.56 84 PRO A N 1
ATOM 656 C CA . PRO A 1 84 ? 2.203 -17.880 -9.721 1.00 93.56 84 PRO A CA 1
ATOM 657 C C . PRO A 1 84 ? 1.701 -16.571 -9.100 1.00 93.56 84 PRO A C 1
ATOM 659 O O . PRO A 1 84 ? 0.651 -16.058 -9.479 1.00 93.56 84 PRO A O 1
ATOM 662 N N . PHE A 1 85 ? 2.461 -15.996 -8.164 1.00 93.81 85 PHE A N 1
ATOM 663 C CA . PHE A 1 85 ? 2.087 -14.735 -7.531 1.00 93.81 85 PHE A CA 1
ATOM 664 C C . PHE A 1 85 ? 2.424 -13.520 -8.394 1.00 93.81 85 PHE A C 1
ATOM 666 O O . PHE A 1 85 ? 1.775 -12.491 -8.239 1.00 93.81 85 PHE A O 1
ATOM 673 N N . GLN A 1 86 ? 3.385 -13.624 -9.317 1.00 92.81 86 GLN A N 1
ATOM 674 C CA . GLN A 1 86 ? 3.617 -12.585 -10.325 1.00 92.81 86 GLN A CA 1
ATOM 675 C C . GLN A 1 86 ? 2.440 -12.503 -11.312 1.00 92.81 86 GLN A C 1
ATOM 677 O O . GLN A 1 86 ? 1.965 -11.409 -11.608 1.00 92.81 86 GLN A O 1
ATOM 682 N N . GLU A 1 87 ? 1.895 -13.645 -11.739 1.00 94.19 87 GLU A N 1
ATOM 683 C CA . GLU A 1 87 ? 0.692 -13.699 -12.590 1.00 94.19 87 GLU A CA 1
ATOM 684 C C . GLU A 1 87 ? -0.552 -13.154 -11.872 1.00 94.19 87 GLU A C 1
ATOM 686 O O . GLU A 1 87 ? -1.333 -12.365 -12.419 1.00 94.19 87 GLU A O 1
ATOM 691 N N . ALA A 1 88 ? -0.717 -13.515 -10.598 1.00 93.25 88 ALA A N 1
ATOM 692 C CA . ALA A 1 88 ? -1.785 -12.962 -9.779 1.00 93.25 88 ALA A CA 1
ATOM 693 C C . ALA A 1 88 ? -1.599 -11.449 -9.546 1.00 93.25 88 ALA A C 1
ATOM 695 O O . ALA A 1 88 ? -2.575 -10.701 -9.581 1.00 93.25 88 ALA A O 1
ATOM 696 N N . ALA A 1 89 ? -0.356 -10.974 -9.388 1.00 93.12 89 ALA A N 1
ATOM 697 C CA . ALA A 1 89 ? -0.041 -9.549 -9.296 1.00 93.12 89 ALA A CA 1
ATOM 698 C C . ALA A 1 89 ? -0.441 -8.790 -10.559 1.00 93.12 89 ALA A C 1
ATOM 700 O O . ALA A 1 89 ? -1.053 -7.730 -10.460 1.00 93.12 89 ALA A O 1
ATOM 701 N N . LEU A 1 90 ? -0.136 -9.338 -11.738 1.00 93.75 90 LEU A N 1
ATOM 702 C CA . LEU A 1 90 ? -0.528 -8.753 -13.017 1.00 93.75 90 LEU A CA 1
ATOM 703 C C . LEU A 1 90 ? -2.050 -8.613 -13.122 1.00 93.75 90 LEU A C 1
ATOM 705 O O . LEU A 1 90 ? -2.551 -7.566 -13.531 1.00 93.75 90 LEU A O 1
ATOM 709 N N . THR A 1 91 ? -2.777 -9.656 -12.722 1.00 94.50 91 THR A N 1
ATOM 710 C CA . THR A 1 91 ? -4.245 -9.656 -12.707 1.00 94.50 91 THR A CA 1
ATOM 711 C C . THR A 1 91 ? -4.782 -8.601 -11.739 1.00 94.50 91 THR A C 1
ATOM 713 O O . THR A 1 91 ? -5.627 -7.791 -12.114 1.00 94.50 91 THR A O 1
ATOM 716 N N . ALA A 1 92 ? -4.239 -8.546 -10.521 1.00 93.06 92 ALA A N 1
ATOM 717 C CA . ALA A 1 92 ? -4.624 -7.578 -9.502 1.00 93.06 92 ALA A CA 1
ATOM 718 C C . ALA A 1 92 ? -4.351 -6.129 -9.946 1.00 93.06 92 ALA A C 1
ATOM 720 O O . ALA A 1 92 ? -5.225 -5.273 -9.832 1.00 93.06 92 ALA A O 1
ATOM 721 N N . LEU A 1 93 ? -3.180 -5.848 -10.523 1.00 91.56 93 LEU A N 1
ATOM 722 C CA . LEU A 1 93 ? -2.803 -4.516 -11.014 1.00 91.56 93 LEU A CA 1
ATOM 723 C C . LEU A 1 93 ? -3.644 -4.039 -12.207 1.00 91.56 93 LEU A C 1
ATOM 725 O O . LEU A 1 93 ? -3.727 -2.838 -12.449 1.00 91.56 93 LEU A O 1
ATOM 729 N N . ARG A 1 94 ? -4.280 -4.962 -12.935 1.00 94.44 94 ARG A N 1
ATOM 730 C CA . ARG A 1 94 ? -5.233 -4.670 -14.016 1.00 94.44 94 ARG A CA 1
ATOM 731 C C . ARG A 1 94 ? -6.684 -4.574 -13.536 1.00 94.44 94 ARG A C 1
ATOM 733 O O . ARG A 1 94 ? -7.584 -4.491 -14.369 1.00 94.44 94 ARG A O 1
ATOM 740 N N . SER A 1 95 ? -6.920 -4.594 -12.222 1.00 94.44 95 SER A N 1
ATOM 741 C CA . SER A 1 95 ? -8.264 -4.420 -11.668 1.00 94.44 95 SER A CA 1
ATOM 742 C C . SER A 1 95 ? -8.866 -3.091 -12.131 1.00 94.44 95 SER A C 1
ATOM 744 O O . SER A 1 95 ? -8.152 -2.086 -12.214 1.00 94.44 95 SER A O 1
ATOM 746 N N . PRO A 1 96 ? -10.170 -3.065 -12.432 1.00 94.94 96 PRO A N 1
ATOM 747 C CA . PRO A 1 96 ? -10.801 -1.881 -12.983 1.00 94.94 96 PRO A CA 1
ATOM 748 C C . PRO A 1 96 ? -10.981 -0.804 -11.887 1.00 94.94 96 PRO A C 1
ATOM 750 O O . PRO A 1 96 ? -10.950 -1.134 -10.694 1.00 94.94 96 PRO A O 1
ATOM 753 N N . PRO A 1 97 ? -11.141 0.486 -12.243 1.00 92.25 97 PRO A N 1
ATOM 754 C CA . PRO A 1 97 ? -11.228 1.589 -11.277 1.00 92.25 97 PRO A CA 1
ATOM 755 C C . PRO A 1 97 ? -12.274 1.379 -10.173 1.00 92.25 97 PRO A C 1
ATOM 757 O O . PRO A 1 97 ? -12.043 1.741 -9.019 1.00 92.25 97 PRO A O 1
ATOM 760 N N . GLU A 1 98 ? -13.385 0.723 -10.504 1.00 95.31 98 GLU A N 1
ATOM 761 C CA . GLU A 1 98 ? -14.495 0.412 -9.605 1.00 95.31 98 GLU A CA 1
ATOM 762 C C . GLU A 1 98 ? -14.050 -0.436 -8.410 1.00 95.31 98 GLU A C 1
ATOM 764 O O . GLU A 1 98 ? -14.566 -0.255 -7.307 1.00 95.31 98 GLU A O 1
ATOM 769 N N . TYR A 1 99 ? -13.061 -1.323 -8.589 1.00 93.94 99 TYR A N 1
ATOM 770 C CA . TYR A 1 99 ? -12.485 -2.090 -7.483 1.00 93.94 99 TYR A CA 1
ATOM 771 C C . TYR A 1 99 ? -11.898 -1.155 -6.420 1.00 93.94 99 TYR A C 1
ATOM 773 O O . TYR A 1 99 ? -12.174 -1.313 -5.231 1.00 93.94 99 TYR A O 1
ATOM 781 N N . PHE A 1 100 ? -11.124 -0.152 -6.840 1.00 92.00 100 PHE A N 1
ATOM 782 C CA . PHE A 1 100 ? -10.484 0.787 -5.921 1.00 92.00 100 PHE A CA 1
ATOM 783 C C . PHE A 1 100 ? -11.490 1.753 -5.293 1.00 92.00 100 PHE A C 1
ATOM 785 O O . PHE A 1 100 ? -11.352 2.078 -4.116 1.00 92.00 100 PHE A O 1
ATOM 792 N N . GLU A 1 101 ? -12.528 2.173 -6.022 1.00 92.38 101 GLU A N 1
ATOM 793 C CA . GLU A 1 101 ? -13.603 2.984 -5.435 1.00 92.38 101 GLU A CA 1
ATOM 794 C C . GLU A 1 101 ? -14.400 2.205 -4.381 1.00 92.38 101 GLU A C 1
ATOM 796 O O . GLU A 1 101 ? -14.707 2.733 -3.312 1.00 92.38 101 GLU A O 1
ATOM 801 N N . ASN A 1 102 ? -14.693 0.926 -4.632 1.00 93.19 102 ASN A N 1
ATOM 802 C CA . ASN A 1 102 ? -15.318 0.051 -3.637 1.00 93.19 102 ASN A CA 1
ATOM 803 C C . ASN A 1 102 ? -14.418 -0.120 -2.411 1.00 93.19 102 ASN A C 1
ATOM 805 O O . ASN A 1 102 ? -14.876 0.057 -1.284 1.00 93.19 102 ASN A O 1
ATOM 809 N N . LEU A 1 103 ? -13.127 -0.385 -2.636 1.00 92.06 103 LEU A N 1
ATOM 810 C CA . LEU A 1 103 ? -12.126 -0.524 -1.583 1.00 92.06 103 LEU A CA 1
ATOM 811 C C . LEU A 1 103 ? -12.091 0.714 -0.672 1.00 92.06 103 LEU A C 1
ATOM 813 O O . LEU A 1 103 ? -12.124 0.575 0.551 1.00 92.06 103 LEU A O 1
ATOM 817 N N . ARG A 1 104 ? -12.056 1.921 -1.255 1.00 92.62 104 ARG A N 1
ATOM 818 C CA . ARG A 1 104 ? -12.065 3.180 -0.493 1.00 92.62 104 ARG A CA 1
ATOM 819 C C . ARG A 1 104 ? -13.337 3.328 0.328 1.00 92.62 104 ARG A C 1
ATOM 821 O O . ARG A 1 104 ? -13.231 3.547 1.530 1.00 92.62 104 ARG A O 1
ATOM 828 N N . ARG A 1 105 ? -14.512 3.130 -0.281 1.00 92.69 105 ARG A N 1
ATOM 829 C CA . ARG A 1 105 ? -15.810 3.232 0.412 1.00 92.69 105 ARG A CA 1
ATOM 830 C C . ARG A 1 105 ? -15.919 2.269 1.591 1.00 92.69 105 ARG A C 1
ATOM 832 O O . ARG A 1 105 ? -16.373 2.658 2.665 1.00 92.69 105 ARG A O 1
ATOM 839 N N . GLU A 1 106 ? -15.478 1.024 1.415 1.00 91.81 106 GLU A N 1
ATOM 840 C CA . GLU A 1 106 ? -15.473 0.038 2.496 1.00 91.81 106 GLU A CA 1
ATOM 841 C C . GLU A 1 106 ? -14.568 0.472 3.649 1.00 91.81 106 GLU A C 1
ATOM 843 O O . GLU A 1 106 ? -15.001 0.492 4.801 1.00 91.81 106 GLU A O 1
ATOM 848 N N . TYR A 1 107 ? -13.310 0.823 3.370 1.00 91.88 107 TYR A N 1
ATOM 849 C CA . TYR A 1 107 ? -12.383 1.219 4.430 1.00 91.88 107 TYR A CA 1
ATOM 850 C C . TYR A 1 107 ? -12.768 2.548 5.086 1.00 91.88 107 TYR A C 1
ATOM 852 O O . TYR A 1 107 ? -12.557 2.705 6.287 1.00 91.88 107 TYR A O 1
ATOM 860 N N . GLU A 1 108 ? -13.384 3.465 4.344 1.00 93.62 108 GLU A N 1
ATOM 861 C CA . GLU A 1 108 ? -13.915 4.719 4.870 1.00 93.62 108 GLU A CA 1
ATOM 862 C C . GLU A 1 108 ? -15.051 4.475 5.865 1.00 93.62 108 GLU A C 1
ATOM 864 O O . GLU A 1 108 ? -15.008 4.980 6.986 1.00 93.62 108 GLU A O 1
ATOM 869 N N . SER A 1 109 ? -16.010 3.614 5.509 1.00 93.12 109 SER A N 1
ATOM 870 C CA . SER A 1 109 ? -17.091 3.211 6.413 1.00 93.12 109 SER A CA 1
ATOM 871 C C . SER A 1 109 ? -16.548 2.550 7.687 1.00 93.12 109 SER A C 1
ATOM 873 O O . SER A 1 109 ? -16.977 2.869 8.798 1.00 93.12 109 SER A O 1
ATOM 875 N N . LYS A 1 110 ? -15.539 1.680 7.549 1.00 91.19 110 LYS A N 1
ATOM 876 C CA . LYS A 1 110 ? -14.876 1.024 8.687 1.00 91.19 110 LYS A CA 1
ATOM 877 C C . LYS A 1 110 ? -14.134 2.021 9.576 1.00 91.19 110 LYS A C 1
ATOM 879 O O . LYS A 1 110 ? -14.236 1.931 10.799 1.00 91.19 110 LYS A O 1
ATOM 884 N N . ARG A 1 111 ? -13.411 2.976 8.982 1.00 92.81 111 ARG A N 1
ATOM 885 C CA . ARG A 1 111 ? -12.760 4.081 9.700 1.00 92.81 111 ARG A CA 1
ATOM 886 C C . ARG A 1 111 ? -13.792 4.860 10.504 1.00 92.81 111 ARG A C 1
ATOM 888 O O . ARG A 1 111 ? -13.588 5.058 11.696 1.00 92.81 111 ARG A O 1
ATOM 895 N N . ASP A 1 112 ? -14.875 5.290 9.865 1.00 92.50 112 ASP A N 1
ATOM 896 C CA . ASP A 1 112 ? -15.888 6.140 10.492 1.00 92.50 112 ASP A CA 1
ATOM 897 C C . ASP A 1 112 ? -16.587 5.421 11.650 1.00 92.50 112 ASP A C 1
ATOM 899 O O . ASP A 1 112 ? -16.778 6.010 12.715 1.00 92.50 112 ASP A O 1
ATOM 903 N N . TYR A 1 113 ? -16.856 4.123 11.495 1.00 91.50 113 TYR A N 1
ATOM 904 C CA . TYR A 1 113 ? -17.357 3.284 12.580 1.00 91.50 113 TYR A CA 1
ATOM 905 C C . TYR A 1 113 ? -16.378 3.208 13.762 1.00 91.50 113 TYR A C 1
ATOM 907 O O . TYR A 1 113 ? -16.776 3.423 14.906 1.00 91.50 113 TYR A O 1
ATOM 915 N N . ILE A 1 114 ? -15.092 2.937 13.507 1.00 89.12 114 ILE A N 1
ATOM 916 C CA . ILE A 1 114 ? -14.075 2.847 14.569 1.00 89.12 114 ILE A CA 1
ATOM 917 C C . ILE A 1 114 ? -13.911 4.192 15.283 1.00 89.12 114 ILE A C 1
ATOM 919 O O . ILE A 1 114 ? -13.863 4.226 16.510 1.00 89.12 114 ILE A O 1
ATOM 923 N N . VAL A 1 115 ? -13.858 5.294 14.531 1.00 90.44 115 VAL A N 1
ATOM 924 C CA . VAL A 1 115 ? -13.773 6.656 15.078 1.00 90.44 115 VAL A CA 1
ATOM 925 C C . VAL A 1 115 ? -14.960 6.933 15.998 1.00 90.44 115 VAL A C 1
ATOM 927 O O . VAL A 1 115 ? -14.758 7.417 17.108 1.00 90.44 115 VAL A O 1
ATOM 930 N N . HIS A 1 116 ? -16.177 6.577 15.579 1.00 89.94 116 HIS A N 1
ATOM 931 C CA . HIS A 1 116 ? -17.377 6.754 16.392 1.00 89.94 116 HIS A CA 1
ATOM 932 C C . HIS A 1 116 ? -17.334 5.935 17.692 1.00 89.94 116 HIS A C 1
ATOM 934 O O . HIS A 1 116 ? -17.595 6.476 18.765 1.00 89.94 116 HIS A O 1
ATOM 940 N N . VAL A 1 117 ? -16.956 4.654 17.617 1.00 88.31 117 VAL A N 1
ATOM 941 C CA . VAL A 1 117 ? -16.864 3.779 18.799 1.00 88.31 117 VAL A CA 1
ATOM 942 C C . VAL A 1 117 ? -15.803 4.283 19.777 1.00 88.31 117 VAL A C 1
ATOM 944 O O . VAL A 1 117 ? -16.075 4.392 20.967 1.00 88.31 117 VAL A O 1
ATOM 947 N N . ILE A 1 118 ? -14.608 4.617 19.288 1.00 85.00 118 ILE A N 1
ATOM 948 C CA . ILE A 1 118 ? -13.491 5.060 20.133 1.00 85.00 118 ILE A CA 1
ATOM 949 C C . ILE A 1 118 ? -13.799 6.411 20.785 1.00 85.00 118 ILE A C 1
ATOM 951 O O . ILE A 1 118 ? -13.568 6.567 21.983 1.00 85.00 118 ILE A O 1
ATOM 955 N N . ALA A 1 119 ? -14.406 7.347 20.050 1.00 86.94 119 ALA A N 1
ATOM 956 C CA . ALA A 1 119 ? -14.877 8.606 20.623 1.00 86.94 119 ALA A CA 1
ATOM 957 C C . ALA A 1 119 ? -15.943 8.382 21.713 1.00 86.94 119 ALA A C 1
ATOM 959 O O . ALA A 1 119 ? -15.892 9.020 22.763 1.00 86.94 119 ALA A O 1
ATOM 960 N N . GLY A 1 120 ? -16.863 7.429 21.515 1.00 85.25 120 GLY A N 1
ATOM 961 C CA . GLY A 1 120 ? -17.858 7.043 22.524 1.00 85.25 120 GLY A CA 1
ATOM 962 C C . GLY A 1 120 ? -17.260 6.440 23.802 1.00 85.25 120 GLY A C 1
ATOM 963 O O . GLY A 1 120 ? -17.880 6.510 24.858 1.00 85.25 120 GLY A O 1
ATOM 964 N N . LEU A 1 121 ? -16.040 5.899 23.731 1.00 83.81 121 LEU A N 1
ATOM 965 C CA . LEU A 1 121 ? -15.282 5.392 24.881 1.00 83.81 121 LEU A CA 1
ATOM 966 C C . LEU A 1 121 ? -14.474 6.487 25.607 1.00 83.81 121 LEU A C 1
ATOM 968 O O . LEU A 1 121 ? -13.744 6.183 26.548 1.00 83.81 121 LEU A O 1
ATOM 972 N N . GLY A 1 122 ? -14.586 7.750 25.182 1.00 83.12 122 GLY A N 1
ATOM 973 C CA . GLY A 1 122 ? -13.914 8.896 25.803 1.00 83.12 122 GLY A CA 1
ATOM 974 C C . GLY A 1 122 ? -12.497 9.170 25.292 1.00 83.12 122 GLY A C 1
ATOM 975 O O . GLY A 1 122 ? -11.850 10.099 25.776 1.00 83.12 122 GLY A O 1
ATOM 976 N N . PHE A 1 123 ? -12.011 8.400 24.314 1.00 84.56 123 PHE A N 1
ATOM 977 C CA . PHE A 1 123 ? -10.726 8.660 23.664 1.00 84.56 123 PHE A CA 1
ATOM 978 C C . PHE A 1 123 ? -10.806 9.895 22.771 1.00 84.56 123 PHE A C 1
ATOM 980 O O . PHE A 1 123 ? -11.778 10.092 22.038 1.00 84.56 123 PHE A O 1
ATOM 987 N N . GLN A 1 124 ? -9.738 10.688 22.771 1.00 84.25 124 GLN A N 1
ATOM 988 C CA . GLN A 1 124 ? -9.663 11.902 21.965 1.00 84.25 124 GLN A CA 1
ATOM 989 C C . GLN A 1 124 ? -8.951 11.623 20.643 1.00 84.25 124 GLN A C 1
ATOM 991 O O . GLN A 1 124 ? -7.820 11.142 20.609 1.00 84.25 124 GLN A O 1
ATOM 996 N N . ILE A 1 125 ? -9.600 11.940 19.524 1.00 86.75 125 ILE A N 1
ATOM 997 C CA . ILE A 1 125 ? -9.027 11.781 18.183 1.00 86.75 125 ILE A CA 1
ATOM 998 C C . ILE A 1 125 ? -8.723 13.175 17.637 1.00 86.75 125 ILE A C 1
ATOM 1000 O O . ILE A 1 125 ? -9.604 13.842 17.099 1.00 86.75 125 ILE A O 1
ATOM 1004 N N . LYS A 1 126 ? -7.467 13.622 17.761 1.00 84.19 126 LYS A N 1
ATOM 1005 C CA . LYS A 1 126 ? -7.048 14.955 17.281 1.00 84.19 126 LYS A CA 1
ATOM 1006 C C . LYS A 1 126 ? -7.107 15.092 15.762 1.00 84.19 126 LYS A C 1
ATOM 1008 O O . LYS A 1 126 ? -7.441 16.155 15.247 1.00 84.19 126 LYS A O 1
ATOM 1013 N N . PHE A 1 127 ? -6.778 14.021 15.040 1.00 86.25 127 PHE A N 1
ATOM 1014 C CA . PHE A 1 127 ? -6.719 14.026 13.582 1.00 86.25 127 PHE A CA 1
ATOM 1015 C C . PHE A 1 127 ? -7.464 12.822 13.017 1.00 86.25 127 PHE A C 1
ATOM 1017 O O . PHE A 1 127 ? -7.045 11.677 13.195 1.00 86.25 127 PHE A O 1
ATOM 1024 N N . LYS A 1 128 ? -8.555 13.079 12.287 1.00 87.75 128 LYS A N 1
ATOM 1025 C CA . LYS A 1 128 ? -9.246 12.035 11.525 1.00 87.75 128 LYS A CA 1
ATOM 1026 C C . LYS A 1 128 ? -8.320 11.555 10.394 1.00 87.75 128 LYS A C 1
ATOM 1028 O O . LYS A 1 128 ? -7.883 12.384 9.590 1.00 87.75 128 LYS A O 1
ATOM 1033 N N . PRO A 1 129 ? -7.999 10.251 10.305 1.00 88.81 129 PRO A N 1
ATOM 1034 C CA . PRO A 1 129 ? -7.077 9.757 9.294 1.00 88.81 129 PRO A CA 1
ATOM 1035 C C . PRO A 1 129 ? -7.692 9.903 7.900 1.00 88.81 129 PRO A C 1
ATOM 1037 O O . PRO A 1 129 ? -8.852 9.556 7.677 1.00 88.81 129 PRO A O 1
ATOM 1040 N N . ARG A 1 130 ? -6.888 10.405 6.959 1.00 91.12 130 ARG A N 1
ATOM 1041 C CA . ARG A 1 130 ? -7.245 10.614 5.540 1.00 91.12 130 ARG A CA 1
ATOM 1042 C C . ARG A 1 130 ? -6.745 9.496 4.617 1.00 91.12 130 ARG A C 1
ATOM 1044 O O . ARG A 1 130 ? -6.932 9.548 3.406 1.00 91.12 130 ARG A O 1
ATOM 1051 N N . GLY A 1 131 ? -6.110 8.479 5.189 1.00 89.50 131 GLY A N 1
ATOM 1052 C CA . GLY A 1 131 ? -5.688 7.276 4.489 1.00 89.50 131 GLY A CA 1
ATOM 1053 C C . GLY A 1 131 ? -5.092 6.248 5.443 1.00 89.50 131 GLY A C 1
ATOM 1054 O O . GLY A 1 131 ? -5.028 6.479 6.652 1.00 89.50 131 GLY A O 1
ATOM 1055 N N . ALA A 1 132 ? -4.638 5.128 4.879 1.00 88.56 132 ALA A N 1
ATOM 1056 C CA . ALA A 1 132 ? -4.131 3.961 5.600 1.00 88.56 132 ALA A CA 1
ATOM 1057 C C . ALA A 1 132 ? -5.151 3.339 6.578 1.00 88.56 132 ALA A C 1
ATOM 1059 O O . ALA A 1 132 ? -6.328 3.685 6.608 1.00 88.56 132 ALA A O 1
ATOM 1060 N N . LEU A 1 133 ? -4.701 2.345 7.346 1.00 86.38 133 LEU A N 1
ATOM 1061 C CA . LEU A 1 133 ? -5.541 1.502 8.209 1.00 86.38 133 LEU A CA 1
ATOM 1062 C C . LEU A 1 133 ? -5.353 1.796 9.704 1.00 86.38 133 LEU A C 1
ATOM 1064 O O . LEU A 1 133 ? -5.682 0.957 10.537 1.00 86.38 133 LEU A O 1
ATOM 1068 N N . PHE A 1 134 ? -4.773 2.947 10.041 1.00 86.75 134 PHE A N 1
ATOM 1069 C CA . PHE A 1 134 ? -4.400 3.290 11.410 1.00 86.75 134 PHE A CA 1
ATOM 1070 C C . PHE A 1 134 ? -5.159 4.516 11.894 1.00 86.75 134 PHE A C 1
ATOM 1072 O O . PHE A 1 134 ? -5.419 5.449 11.134 1.00 86.75 134 PHE A O 1
ATOM 1079 N N . LEU A 1 135 ? -5.466 4.508 13.185 1.00 87.44 135 LEU A N 1
ATOM 1080 C CA . LEU A 1 135 ? -6.066 5.614 13.904 1.00 87.44 135 LEU A CA 1
ATOM 1081 C C . LEU A 1 135 ? -5.199 5.893 15.128 1.00 87.44 135 LEU A C 1
ATOM 1083 O O . LEU A 1 135 ? -4.897 4.979 15.892 1.00 87.44 135 LEU A O 1
ATOM 1087 N N . PHE A 1 136 ? -4.807 7.151 15.293 1.00 86.62 136 PHE A N 1
ATOM 1088 C CA . PHE A 1 136 ? -4.123 7.616 16.489 1.00 86.62 136 PHE A CA 1
ATOM 1089 C C . PHE A 1 136 ? -5.155 8.277 17.396 1.00 86.62 136 PHE A C 1
ATOM 1091 O O . PHE A 1 136 ? -5.811 9.239 16.994 1.00 86.62 136 PHE A O 1
ATOM 1098 N N . ALA A 1 137 ? -5.312 7.720 18.591 1.00 86.56 137 ALA A N 1
ATOM 1099 C CA . ALA A 1 137 ? -6.224 8.203 19.611 1.00 86.56 137 ALA A CA 1
ATOM 1100 C C . ALA A 1 137 ? -5.439 8.436 20.903 1.00 86.56 137 ALA A C 1
ATOM 1102 O O . ALA A 1 137 ? -4.562 7.646 21.253 1.00 86.56 137 ALA A O 1
ATOM 1103 N N . GLU A 1 138 ? -5.748 9.528 21.585 1.00 82.38 138 GLU A N 1
ATOM 1104 C CA . GLU A 1 138 ? -5.160 9.881 22.868 1.00 82.38 138 GLU A CA 1
ATOM 1105 C C . GLU A 1 138 ? -6.003 9.306 24.002 1.00 82.38 138 GLU A C 1
ATOM 1107 O O . GLU A 1 138 ? -7.239 9.271 23.929 1.00 82.38 138 GLU A O 1
ATOM 1112 N N . LEU A 1 139 ? -5.310 8.834 25.038 1.00 80.12 139 LEU A N 1
ATOM 1113 C CA . LEU A 1 139 ? -5.937 8.309 26.242 1.00 80.12 139 LEU A CA 1
ATOM 1114 C C . LEU A 1 139 ? -6.727 9.423 26.953 1.00 80.12 139 LEU A C 1
ATOM 1116 O O . LEU A 1 139 ? -6.275 10.570 26.973 1.00 80.12 139 LEU A O 1
ATOM 1120 N N . PRO A 1 140 ? -7.886 9.106 27.554 1.00 76.19 140 PRO A N 1
ATOM 1121 C CA . PRO A 1 140 ? -8.604 10.056 28.396 1.00 76.19 140 PRO A CA 1
ATOM 1122 C C . PRO A 1 140 ? -7.744 10.459 29.604 1.00 76.19 140 PRO A C 1
ATOM 1124 O O . PRO A 1 140 ? -7.116 9.599 30.218 1.00 76.19 140 PRO A O 1
ATOM 1127 N N . GLU A 1 141 ? -7.779 11.731 30.012 1.00 72.00 141 GLU A N 1
ATOM 1128 C CA . GLU A 1 141 ? -6.994 12.245 31.156 1.00 72.00 141 GLU A CA 1
ATOM 1129 C C . GLU A 1 141 ? -7.282 11.509 32.482 1.00 72.00 141 GLU A C 1
ATOM 1131 O O . GLU A 1 141 ? -6.437 11.456 33.370 1.00 72.00 141 GLU A O 1
ATOM 1136 N N . ASN A 1 142 ? -8.456 10.879 32.598 1.00 67.00 142 ASN A N 1
ATOM 1137 C CA . ASN A 1 142 ? -8.911 10.183 33.804 1.00 67.00 142 ASN A CA 1
ATOM 1138 C C . ASN A 1 142 ? -8.443 8.715 33.899 1.00 67.00 142 ASN A C 1
ATOM 1140 O O . ASN A 1 142 ? -8.840 8.002 34.823 1.00 67.00 142 ASN A O 1
ATOM 1144 N N . TYR A 1 143 ? -7.647 8.222 32.944 1.00 67.44 143 TYR A N 1
ATOM 1145 C CA . TYR A 1 143 ? -7.155 6.843 32.955 1.00 67.44 143 TYR A CA 1
ATOM 1146 C C . TYR A 1 143 ? -5.911 6.720 33.857 1.00 67.44 143 TYR A C 1
ATOM 1148 O O . TYR A 1 143 ? -4.799 7.041 33.460 1.00 67.44 143 TYR A O 1
ATOM 1156 N N . LEU A 1 144 ? -6.101 6.223 35.086 1.00 55.56 144 LEU A N 1
ATOM 1157 C CA . LEU A 1 144 ? -5.047 6.012 36.103 1.00 55.56 144 LEU A CA 1
ATOM 1158 C C . LEU A 1 144 ? -4.167 4.767 35.860 1.00 55.56 144 LEU A C 1
ATOM 1160 O O . LEU A 1 144 ? -3.336 4.404 36.692 1.00 55.56 144 LEU A O 1
ATOM 1164 N N . LEU A 1 145 ? -4.382 4.073 34.747 1.00 59.75 145 LEU A N 1
ATOM 1165 C CA . LEU A 1 145 ? -3.672 2.857 34.374 1.00 59.75 145 LEU A CA 1
ATOM 1166 C C . LEU A 1 145 ? -2.437 3.217 33.542 1.00 59.75 145 LEU A C 1
ATOM 1168 O O . LEU A 1 145 ? -2.518 4.051 32.645 1.00 59.75 145 LEU A O 1
ATOM 1172 N N . SER A 1 146 ? -1.298 2.569 33.806 1.00 62.59 146 SER A N 1
ATOM 1173 C CA . SER A 1 146 ? -0.116 2.700 32.944 1.00 62.59 146 SER A CA 1
ATOM 1174 C C . SER A 1 146 ? -0.461 2.273 31.511 1.00 62.59 146 SER A C 1
ATOM 1176 O O . SER A 1 146 ? -1.277 1.361 31.334 1.00 62.59 146 SER A O 1
ATOM 1178 N N . ASP A 1 147 ? 0.163 2.883 30.495 1.00 60.75 147 ASP A N 1
ATOM 1179 C CA . ASP A 1 147 ? -0.132 2.662 29.062 1.00 60.75 147 ASP A CA 1
ATOM 1180 C C . ASP A 1 147 ? -0.303 1.176 28.691 1.00 60.75 147 ASP A C 1
ATOM 1182 O O . ASP A 1 147 ? -1.175 0.795 27.908 1.00 60.75 147 ASP A O 1
ATOM 1186 N N . VAL A 1 148 ? 0.495 0.309 29.320 1.00 61.59 148 VAL A N 1
ATOM 1187 C CA . VAL A 1 148 ? 0.483 -1.146 29.129 1.00 61.59 148 VAL A CA 1
ATOM 1188 C C . VAL A 1 148 ? -0.829 -1.782 29.605 1.00 61.59 148 VAL A C 1
ATOM 1190 O O . VAL A 1 148 ? -1.409 -2.614 28.910 1.00 61.59 148 VAL A O 1
ATOM 1193 N N . SER A 1 149 ? -1.334 -1.385 30.771 1.00 59.78 149 SER A N 1
ATOM 1194 C CA . SER A 1 149 ? -2.572 -1.935 31.342 1.00 59.78 149 SER A CA 1
ATOM 1195 C C . SER A 1 149 ? -3.840 -1.459 30.617 1.00 59.78 149 SER A C 1
ATOM 1197 O O . SER A 1 149 ? -4.789 -2.236 30.455 1.00 59.78 149 SER A O 1
ATOM 1199 N N . ALA A 1 150 ? -3.827 -0.237 30.073 1.00 60.38 150 ALA A N 1
ATOM 1200 C CA . ALA A 1 150 ? -4.880 0.250 29.183 1.00 60.38 150 ALA A CA 1
ATOM 1201 C C . ALA A 1 150 ? -4.896 -0.525 27.852 1.00 60.38 150 ALA A C 1
ATOM 1203 O O . ALA A 1 150 ? -5.961 -0.944 27.396 1.00 60.38 150 ALA A O 1
ATOM 1204 N N . LEU A 1 151 ? -3.718 -0.801 27.273 1.00 61.88 151 LEU A N 1
ATOM 1205 C CA . LEU A 1 151 ? -3.567 -1.599 26.050 1.00 61.88 151 LEU A CA 1
ATOM 1206 C C . LEU A 1 151 ? -4.084 -3.032 26.205 1.00 61.88 151 LEU A C 1
ATOM 1208 O O . LEU A 1 151 ? -4.779 -3.510 25.315 1.00 61.88 151 LEU A O 1
ATOM 1212 N N . PHE A 1 152 ? -3.795 -3.717 27.315 1.00 59.78 152 PHE A N 1
ATOM 1213 C CA . PHE A 1 152 ? -4.305 -5.077 27.539 1.00 59.78 152 PHE A CA 1
ATOM 1214 C C . PHE A 1 152 ? -5.836 -5.116 27.628 1.00 59.78 152 PHE A C 1
ATOM 1216 O O . PHE A 1 152 ? -6.471 -5.968 27.005 1.00 59.78 152 PHE A O 1
ATOM 1223 N N . THR A 1 153 ? -6.429 -4.157 28.340 1.00 59.81 153 THR A N 1
ATOM 1224 C CA . THR A 1 153 ? -7.884 -4.081 28.536 1.00 59.81 153 THR A CA 1
ATOM 1225 C C . THR A 1 153 ? -8.607 -3.705 27.239 1.00 59.81 153 THR A C 1
ATOM 1227 O O . THR A 1 153 ? -9.576 -4.365 26.857 1.00 59.81 153 THR A O 1
ATOM 1230 N N . LEU A 1 154 ? -8.105 -2.699 26.507 1.00 61.88 154 LEU A N 1
ATOM 1231 C CA . LEU A 1 154 ? -8.674 -2.311 25.215 1.00 61.88 154 LEU A CA 1
ATOM 1232 C C . LEU A 1 154 ? -8.441 -3.355 24.134 1.00 61.88 154 LEU A C 1
ATOM 1234 O O . LEU A 1 154 ? -9.355 -3.618 23.365 1.00 61.88 154 LEU A O 1
ATOM 1238 N N . SER A 1 155 ? -7.251 -3.948 24.046 1.00 58.75 155 SER A N 1
ATOM 1239 C CA . SER A 1 155 ? -6.959 -4.945 23.014 1.00 58.75 155 SER A CA 1
ATOM 1240 C C . SER A 1 155 ? -7.897 -6.141 23.157 1.00 58.75 155 SER A C 1
ATOM 1242 O O . SER A 1 155 ? -8.496 -6.568 22.176 1.00 58.75 155 SER A O 1
ATOM 1244 N N . PHE A 1 156 ? -8.145 -6.612 24.382 1.00 48.25 156 PHE A N 1
ATOM 1245 C CA . PHE A 1 156 ? -9.054 -7.733 24.602 1.00 48.25 156 PHE A CA 1
ATOM 1246 C C . PHE A 1 156 ? -10.508 -7.406 24.210 1.00 48.25 156 PHE A C 1
ATOM 1248 O O . PHE A 1 156 ? -11.127 -8.153 23.455 1.00 48.25 156 PHE A O 1
ATOM 1255 N N . PHE A 1 157 ? -11.047 -6.261 24.645 1.00 52.22 157 PHE A N 1
ATOM 1256 C CA . PHE A 1 157 ? -12.435 -5.875 24.347 1.00 52.22 157 PHE A CA 1
ATOM 1257 C C . PHE A 1 157 ? -12.655 -5.422 22.895 1.00 52.22 157 PHE A C 1
ATOM 1259 O O . PHE A 1 157 ? -13.655 -5.778 22.264 1.00 52.22 157 PHE A O 1
ATOM 1266 N N . LEU A 1 158 ? -11.726 -4.639 22.344 1.00 55.44 158 LEU A N 1
ATOM 1267 C CA . LEU A 1 158 ? -11.843 -4.056 21.011 1.00 55.44 158 LEU A CA 1
ATOM 1268 C C . LEU A 1 158 ? -11.596 -5.107 19.921 1.00 55.44 158 LEU A C 1
ATOM 1270 O O . LEU A 1 158 ? -12.324 -5.117 18.930 1.00 55.44 158 LEU A O 1
ATOM 1274 N N . VAL A 1 159 ? -10.635 -6.027 20.098 1.00 53.88 159 VAL A N 1
ATOM 1275 C CA . VAL A 1 159 ? -10.364 -7.094 19.113 1.00 53.88 159 VAL A CA 1
ATOM 1276 C C . VAL A 1 159 ? -11.571 -8.018 18.965 1.00 53.88 159 VAL A C 1
ATOM 1278 O O . VAL A 1 159 ? -11.956 -8.301 17.832 1.00 53.88 159 VAL A O 1
ATOM 1281 N N . ILE A 1 160 ? -12.226 -8.417 20.063 1.00 46.81 160 ILE A N 1
ATOM 1282 C CA . ILE A 1 160 ? -13.423 -9.278 20.020 1.00 46.81 160 ILE A CA 1
ATOM 1283 C C . ILE A 1 160 ? -14.582 -8.580 19.285 1.00 46.81 160 ILE A C 1
ATOM 1285 O O . ILE A 1 160 ? -15.205 -9.169 18.401 1.00 46.81 160 ILE A O 1
ATOM 1289 N N . SER A 1 161 ? -14.841 -7.305 19.595 1.00 41.84 161 SER A N 1
ATOM 1290 C CA . SER A 1 161 ? -15.941 -6.533 18.991 1.00 41.84 161 SER A CA 1
ATOM 1291 C C . SER A 1 161 ? -15.698 -6.191 17.510 1.00 41.84 161 SER A C 1
ATOM 1293 O O . SER A 1 161 ? -16.624 -6.216 16.694 1.00 41.84 161 SER A O 1
ATOM 1295 N N . LEU A 1 162 ? -14.444 -5.914 17.128 1.00 50.72 162 LEU A N 1
ATOM 1296 C CA . LEU A 1 162 ? -14.067 -5.571 15.754 1.00 50.72 162 LEU A CA 1
ATOM 1297 C C . LEU A 1 162 ? -13.960 -6.798 14.838 1.00 50.72 162 LEU A C 1
ATOM 1299 O O . LEU A 1 162 ? -14.414 -6.718 13.696 1.00 50.72 162 LEU A O 1
ATOM 1303 N N . PHE A 1 163 ? -13.428 -7.936 15.305 1.00 45.56 163 PHE A N 1
ATOM 1304 C CA . PHE A 1 163 ? -13.364 -9.163 14.493 1.00 45.56 163 PHE A CA 1
ATOM 1305 C C . PHE A 1 163 ? -14.758 -9.673 14.108 1.00 45.56 163 PHE A C 1
ATOM 1307 O O . PHE A 1 163 ? -14.955 -10.068 12.962 1.00 45.56 163 PHE A O 1
ATOM 1314 N N . GLY A 1 164 ? -15.739 -9.587 15.015 1.00 38.84 164 GLY A N 1
ATOM 1315 C CA . GLY A 1 164 ? -17.112 -10.027 14.747 1.00 38.84 164 GLY A CA 1
ATOM 1316 C C . GLY A 1 164 ? -17.878 -9.190 13.711 1.00 38.84 164 GLY A C 1
ATOM 1317 O O . GLY A 1 164 ? -18.849 -9.681 13.144 1.00 38.84 164 GLY A O 1
ATOM 1318 N N . LYS A 1 165 ? -17.463 -7.941 13.439 1.00 50.50 165 LYS A N 1
ATOM 1319 C CA . LYS A 1 165 ? -18.175 -7.015 12.528 1.00 50.50 165 LYS A CA 1
ATOM 1320 C C . LYS A 1 165 ? -17.383 -6.581 11.288 1.00 50.50 165 LYS A C 1
ATOM 1322 O O . LYS A 1 165 ? -17.996 -6.239 10.282 1.00 50.50 165 LYS A O 1
ATOM 1327 N N . LEU A 1 166 ? -16.046 -6.563 11.323 1.00 48.81 166 LEU A N 1
ATOM 1328 C CA . LEU A 1 166 ? -15.217 -6.030 10.225 1.00 48.81 166 LEU A CA 1
ATOM 1329 C C . 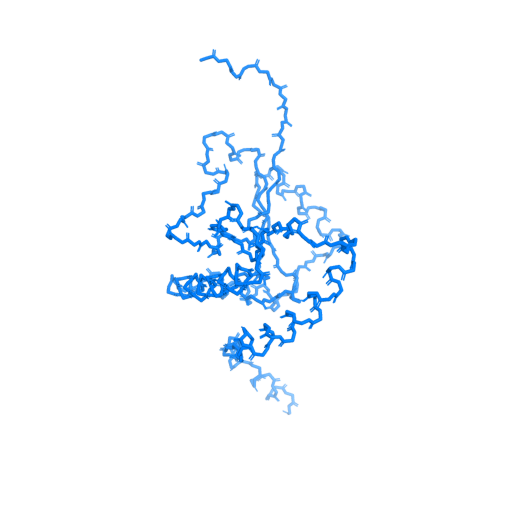LEU A 1 166 ? -14.701 -7.085 9.237 1.00 48.81 166 LEU A C 1
ATOM 1331 O O . LEU A 1 166 ? -14.306 -6.719 8.122 1.00 48.81 166 LEU A O 1
ATOM 1335 N N . ILE A 1 167 ? -14.698 -8.362 9.629 1.00 45.38 167 ILE A N 1
ATOM 1336 C CA . ILE A 1 167 ? -14.222 -9.493 8.820 1.00 45.38 167 ILE A CA 1
ATOM 1337 C C . ILE A 1 167 ? -15.422 -10.385 8.473 1.00 45.38 167 ILE A C 1
ATOM 1339 O O . ILE A 1 167 ? -15.560 -11.501 8.957 1.00 45.38 167 ILE A O 1
ATOM 1343 N N . GLY A 1 168 ? -16.324 -9.875 7.633 1.00 43.56 168 GLY A N 1
ATOM 1344 C CA . GLY A 1 168 ? -17.185 -10.752 6.836 1.00 43.56 168 GLY A CA 1
ATOM 1345 C C . GLY A 1 168 ? -16.347 -11.492 5.778 1.00 43.56 168 GLY A C 1
ATOM 1346 O O . GLY A 1 168 ? -15.264 -11.004 5.423 1.00 43.56 168 GLY A O 1
ATOM 1347 N N . PRO A 1 169 ? -16.799 -12.654 5.267 1.00 38.91 169 PRO A N 1
ATOM 1348 C CA . PRO A 1 169 ? -16.071 -13.390 4.236 1.00 38.91 169 PRO A CA 1
ATOM 1349 C C . PRO A 1 169 ? -15.880 -12.494 3.003 1.00 38.91 169 PRO A C 1
ATOM 1351 O O . PRO A 1 169 ? -16.851 -12.0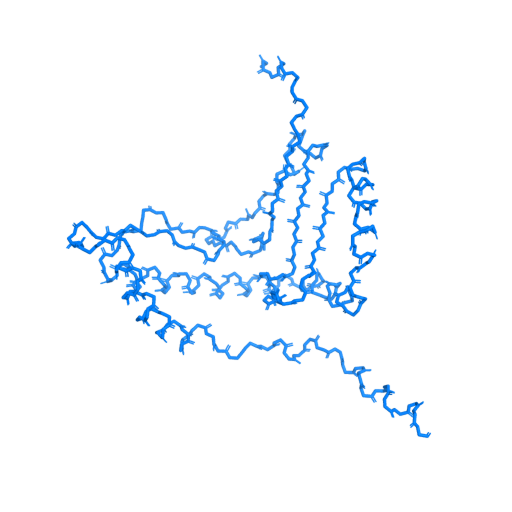10 2.423 1.00 38.91 169 PRO A O 1
ATOM 1354 N N . ARG A 1 170 ? -14.623 -12.223 2.622 1.00 51.12 170 ARG A N 1
ATOM 1355 C CA . ARG A 1 170 ? -14.313 -11.469 1.399 1.00 51.12 170 ARG A CA 1
ATOM 1356 C C . ARG A 1 170 ? -14.199 -12.422 0.205 1.00 51.12 170 ARG A C 1
ATOM 1358 O O . ARG A 1 170 ? -13.547 -13.456 0.337 1.00 51.12 170 ARG A O 1
ATOM 1365 N N . PRO A 1 171 ? -14.729 -12.057 -0.975 1.00 37.03 171 PRO A N 1
ATOM 1366 C CA . PRO A 1 171 ? -14.757 -12.913 -2.160 1.00 37.03 171 PRO A CA 1
ATOM 1367 C C . PRO A 1 171 ? -13.412 -12.961 -2.913 1.00 37.03 171 PRO A C 1
ATOM 1369 O O . PRO A 1 171 ? -13.362 -12.849 -4.135 1.00 37.03 171 PRO A O 1
ATOM 1372 N N . CYS A 1 172 ? -12.292 -13.144 -2.203 1.00 38.84 172 CYS A N 1
ATOM 1373 C CA . CYS A 1 172 ? -11.000 -13.428 -2.844 1.00 38.84 172 CYS A CA 1
ATOM 1374 C C . CYS A 1 172 ? -10.935 -14.873 -3.393 1.00 38.84 172 CYS A C 1
ATOM 1376 O O . CYS A 1 172 ? -10.061 -15.192 -4.193 1.00 38.84 172 CYS A O 1
ATOM 1378 N N . GLU A 1 173 ? -11.915 -15.724 -3.062 1.00 40.38 173 GLU A N 1
ATOM 1379 C CA . GLU A 1 173 ? -12.092 -17.060 -3.655 1.00 40.38 173 GLU A CA 1
ATOM 1380 C C . GLU A 1 173 ? -12.455 -17.039 -5.154 1.00 40.38 173 GLU A C 1
ATOM 1382 O O . GLU A 1 173 ? -12.297 -18.052 -5.827 1.00 40.38 173 GLU A O 1
ATOM 1387 N N . MET A 1 174 ? -12.874 -15.900 -5.725 1.00 36.78 174 MET A N 1
ATOM 1388 C CA . MET A 1 174 ? -13.203 -15.807 -7.160 1.00 36.78 174 MET A CA 1
ATOM 1389 C C . MET A 1 174 ? -12.025 -15.435 -8.073 1.00 36.78 174 MET A C 1
ATOM 1391 O O . MET A 1 174 ? -12.180 -15.468 -9.292 1.00 36.78 174 MET A O 1
ATOM 1395 N N . MET A 1 175 ? -10.854 -15.081 -7.529 1.00 37.16 175 MET A N 1
ATOM 1396 C CA . MET A 1 175 ? -9.689 -14.651 -8.323 1.00 37.16 175 MET A CA 1
ATOM 1397 C C . MET A 1 175 ? -8.640 -15.764 -8.484 1.00 37.16 175 MET A C 1
ATOM 1399 O O . MET A 1 175 ? -7.452 -15.502 -8.649 1.00 37.16 175 MET A O 1
ATOM 1403 N N . LEU A 1 176 ? -9.073 -17.025 -8.453 1.00 34.31 176 LEU A N 1
ATOM 1404 C CA . LEU A 1 176 ? -8.316 -18.119 -9.050 1.00 34.31 176 LEU A CA 1
ATOM 1405 C C . LEU A 1 176 ? -8.924 -18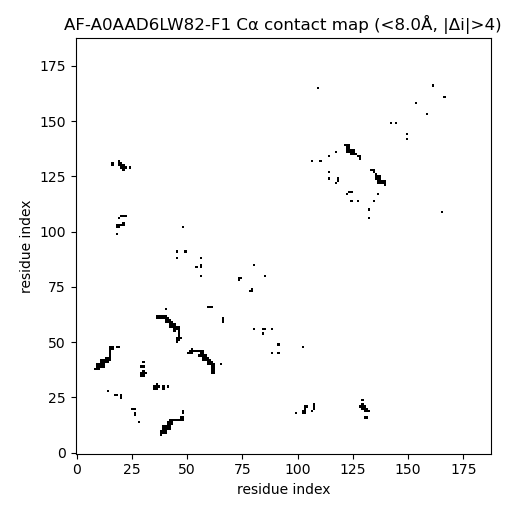.393 -10.429 1.00 34.31 176 LEU A C 1
ATOM 1407 O O . LEU A 1 176 ? -10.101 -18.753 -10.507 1.00 34.31 176 LEU A O 1
ATOM 1411 N N . PRO A 1 177 ? -8.177 -18.229 -11.537 1.00 35.03 177 PRO A N 1
ATOM 1412 C CA . PRO A 1 177 ? -8.658 -18.718 -12.818 1.00 35.03 177 PRO A CA 1
ATOM 1413 C C . PRO A 1 177 ? -8.949 -20.218 -12.687 1.00 35.03 177 PRO A C 1
ATOM 1415 O O . PRO A 1 177 ? -8.152 -20.961 -12.109 1.00 35.03 177 PRO A O 1
ATOM 1418 N N . ARG A 1 178 ? -10.083 -20.659 -13.246 1.00 37.19 178 ARG A N 1
ATOM 1419 C CA . ARG A 1 178 ? -10.501 -22.067 -13.406 1.00 37.19 178 ARG A CA 1
ATOM 1420 C C . ARG A 1 178 ? -9.546 -22.855 -14.327 1.00 37.19 178 ARG A C 1
ATOM 1422 O O . ARG A 1 178 ? -9.970 -23.443 -15.310 1.00 37.19 178 ARG A O 1
ATOM 1429 N N . ARG A 1 179 ? -8.238 -22.811 -14.072 1.00 36.56 179 ARG A N 1
ATOM 1430 C CA . ARG A 1 179 ? -7.184 -23.466 -14.867 1.00 36.56 179 ARG A CA 1
ATOM 1431 C C . ARG A 1 179 ? -6.400 -24.523 -14.093 1.00 36.56 179 ARG A C 1
ATOM 1433 O O . ARG A 1 179 ? -5.513 -25.148 -14.658 1.00 36.56 179 ARG A O 1
ATOM 1440 N N . ILE A 1 180 ? -6.729 -24.762 -12.821 1.00 37.12 180 ILE A N 1
ATOM 1441 C CA . ILE A 1 180 ? -6.103 -25.836 -12.029 1.00 37.12 180 ILE A CA 1
ATOM 1442 C C . ILE A 1 180 ? -6.789 -27.199 -12.269 1.00 37.12 180 ILE A C 1
ATOM 1444 O O . ILE A 1 180 ? -6.179 -28.236 -12.021 1.00 37.12 180 ILE A O 1
ATOM 1448 N N . GLU A 1 181 ? -7.998 -27.240 -12.840 1.00 32.53 181 GLU A N 1
ATOM 1449 C CA . GLU A 1 181 ? -8.663 -28.509 -13.191 1.00 32.53 181 GLU A CA 1
ATOM 1450 C C . GLU A 1 181 ? -8.126 -29.158 -14.480 1.00 32.53 181 GLU A C 1
ATOM 1452 O O . GLU A 1 181 ? -8.115 -30.383 -14.575 1.00 32.53 181 GLU A O 1
ATOM 1457 N N . GLU A 1 182 ? -7.555 -28.395 -15.418 1.00 33.53 182 GLU A N 1
ATOM 1458 C CA . GLU A 1 182 ? -6.978 -28.966 -16.651 1.00 33.53 182 GLU A CA 1
ATOM 1459 C C . GLU A 1 182 ? -5.623 -29.667 -16.426 1.00 33.53 182 GLU A C 1
ATOM 1461 O O . GLU A 1 182 ? -5.238 -30.547 -17.193 1.00 33.53 182 GLU A O 1
ATOM 1466 N N . LEU A 1 183 ? -4.915 -29.370 -15.329 1.00 34.28 183 LEU A N 1
ATOM 1467 C CA . LEU A 1 183 ? -3.627 -30.005 -15.007 1.00 34.28 183 LEU A CA 1
ATOM 1468 C C . LEU A 1 183 ? -3.754 -31.393 -14.353 1.00 34.28 183 LEU A C 1
ATOM 1470 O O . LEU A 1 183 ? -2.747 -32.083 -14.202 1.00 34.28 183 LEU A O 1
ATOM 1474 N N . LYS A 1 184 ? -4.970 -31.835 -13.999 1.00 34.16 184 LYS A N 1
ATOM 1475 C CA . LYS A 1 184 ? -5.223 -33.206 -13.512 1.00 34.16 184 LYS A CA 1
ATOM 1476 C C . LYS A 1 184 ? -5.529 -34.212 -14.628 1.00 34.16 184 LYS A C 1
ATOM 1478 O O . LYS A 1 184 ? -5.463 -35.406 -14.368 1.00 34.16 184 LYS A O 1
ATOM 1483 N N . VAL A 1 185 ? -5.800 -33.758 -15.854 1.00 40.75 185 VAL A N 1
ATOM 1484 C CA . VAL A 1 185 ? -6.166 -34.631 -16.991 1.00 40.75 185 VAL A CA 1
ATOM 1485 C C . VAL A 1 185 ? -4.944 -35.073 -17.819 1.00 40.75 185 VAL A C 1
ATOM 1487 O O . VAL A 1 185 ? -5.036 -35.991 -18.619 1.00 40.75 185 VAL A O 1
ATOM 1490 N N . LEU A 1 186 ? -3.757 -34.500 -17.583 1.00 35.94 186 LEU A N 1
ATOM 1491 C CA . LEU A 1 186 ? -2.508 -34.881 -18.272 1.00 35.94 186 LEU A CA 1
ATOM 1492 C C . LEU A 1 186 ? -1.611 -35.846 -17.467 1.00 35.94 186 LEU A C 1
ATOM 1494 O O . LEU A 1 186 ? -0.426 -35.992 -17.763 1.00 35.94 186 LEU A O 1
ATOM 1498 N N . ARG A 1 187 ? -2.158 -36.508 -16.439 1.00 41.59 187 ARG A N 1
ATOM 1499 C CA . ARG A 1 187 ? -1.493 -37.593 -15.687 1.00 41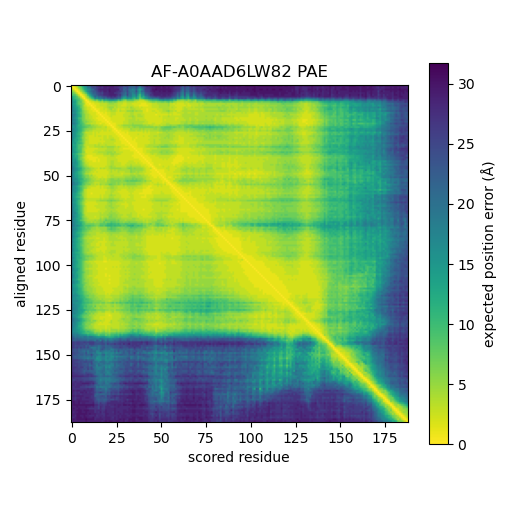.59 187 ARG A CA 1
ATOM 1500 C C . ARG A 1 187 ? -2.424 -38.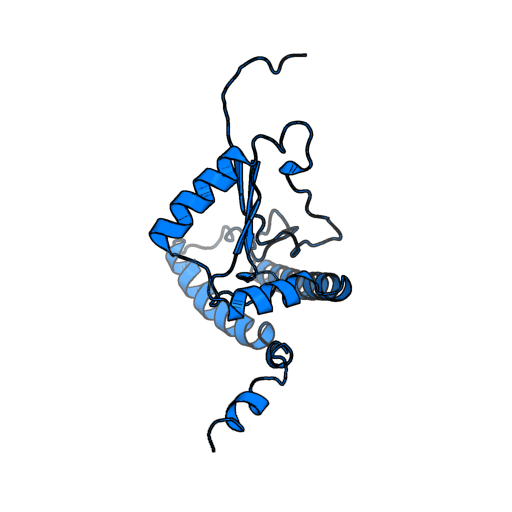790 -15.443 1.00 41.59 187 ARG A C 1
ATOM 1502 O O . ARG A 1 187 ? -2.477 -39.317 -14.333 1.00 41.59 187 ARG A O 1
ATOM 1509 N N . SER A 1 188 ? -3.138 -39.211 -16.481 1.00 41.81 188 SER A N 1
ATOM 1510 C CA . SER A 1 188 ? -3.804 -40.518 -16.552 1.00 41.81 188 SER A CA 1
ATOM 1511 C C . SER A 1 188 ? -3.455 -41.192 -17.863 1.00 41.81 188 SER A C 1
ATOM 1513 O O . SER A 1 188 ? -3.675 -40.519 -18.895 1.00 41.81 188 SER A O 1
#

Organism: NCBI:txid444605